Protein AF-A0A9D8X1N0-F1 (afdb_monomer_lite)

Foldseek 3Di:
DDDPDDDDDDDDDDDDDDPPDVQVVLQVLVQVLVCVVQVFGKGWPGWDADPVVVQWTWTWMDTPVCLLDTKIKIAGPVRPDIWICRLVQLQQVLLQVLLVVLCVPAAFDKDKTKDKPDDDTDDDDSPDHNLNVCVVVVAIEMEMEIETAHPDDDLVSVLVSVLVSLQSVLSNAHWYKYFYWHDHPVLRVVLVVCSSVDPDDPVVVPVVTPIDGLDIFIGHSSDTPDDSVVSSCSSVVCCVPPVVVD

Sequence (246 aa):
MKKLILLCMAGVMMMGTVGCAMTGAYEKKAERRLEDRYGISFQVERVISRNIFDGYYEVLAYPEDDPDMLVRASVDFEGEGESDDYAIKLLCRKISDRVARKMDNLNGTYLINTVPALPVYGFFDTNMTIEQYMEKFPMDSFRICINYNPDELDVNALYRVLADAAADLDCLEYNSYICLHLVSGRDLAGIQQYLKEHDKEYADYVWNEPCYLVGNFDFACGKFTMAESEIKSTIAGFREKYMKEW

Structure (mmCIF, N/CA/C/O backbone):
data_AF-A0A9D8X1N0-F1
#
_entry.id   AF-A0A9D8X1N0-F1
#
loop_
_atom_site.group_PDB
_atom_site.id
_atom_site.type_symbol
_atom_site.label_atom_id
_atom_site.label_alt_id
_atom_site.label_comp_id
_atom_site.label_asym_id
_atom_site.label_entity_id
_atom_site.label_seq_id
_atom_site.pdbx_PDB_ins_code
_atom_site.Cartn_x
_atom_site.Cartn_y
_atom_site.Cartn_z
_atom_site.occupancy
_atom_site.B_iso_or_equiv
_atom_site.auth_seq_id
_atom_site.auth_comp_id
_atom_site.auth_asym_id
_atom_site.auth_atom_id
_atom_site.pdbx_PDB_model_num
ATOM 1 N N . MET A 1 1 ? -24.012 -12.465 0.820 1.00 31.73 1 MET A N 1
ATOM 2 C CA . MET A 1 1 ? -22.949 -12.759 -0.167 1.00 31.73 1 MET A CA 1
ATOM 3 C C . MET A 1 1 ? -21.943 -11.624 -0.098 1.00 31.73 1 MET A C 1
ATOM 5 O O . MET A 1 1 ? -22.273 -10.535 -0.547 1.00 31.73 1 MET A O 1
ATOM 9 N N . LYS A 1 2 ? -20.785 -11.843 0.537 1.00 34.22 2 LYS A N 1
ATOM 10 C CA . LYS A 1 2 ? -19.687 -10.865 0.582 1.00 34.22 2 LYS A CA 1
ATOM 11 C C . LYS A 1 2 ? -19.000 -10.877 -0.792 1.00 34.22 2 LYS A C 1
ATOM 13 O O . LYS A 1 2 ? -18.677 -11.958 -1.279 1.00 34.22 2 LYS A O 1
ATOM 18 N N . LYS A 1 3 ? -18.876 -9.727 -1.460 1.00 32.44 3 LYS A N 1
ATOM 19 C CA . LYS A 1 3 ? -18.231 -9.623 -2.779 1.00 32.44 3 LYS A CA 1
ATOM 20 C C . LYS A 1 3 ? -16.803 -9.115 -2.599 1.00 32.44 3 LYS A C 1
ATOM 22 O O . LYS A 1 3 ? -16.604 -7.919 -2.435 1.00 32.44 3 LYS A O 1
ATOM 27 N N . LEU A 1 4 ? -15.833 -10.023 -2.680 1.00 33.34 4 LEU A N 1
ATOM 28 C CA . LEU A 1 4 ? -14.499 -9.674 -3.158 1.00 33.34 4 LEU A CA 1
ATOM 29 C C . LEU A 1 4 ? -14.659 -9.324 -4.644 1.00 33.34 4 LEU A C 1
ATOM 31 O O . LEU A 1 4 ? -15.092 -10.172 -5.426 1.00 33.34 4 LEU A O 1
ATOM 35 N N . ILE A 1 5 ? -14.403 -8.076 -5.029 1.00 36.16 5 ILE A N 1
ATOM 36 C CA . ILE A 1 5 ? -14.414 -7.681 -6.442 1.00 36.16 5 ILE A CA 1
ATOM 37 C C . ILE A 1 5 ? -12.990 -7.857 -6.967 1.00 36.16 5 ILE A C 1
ATOM 39 O O . ILE A 1 5 ? -12.162 -6.960 -6.857 1.00 36.16 5 ILE A O 1
ATOM 43 N N . LEU A 1 6 ? -12.720 -9.046 -7.508 1.00 29.25 6 LEU A N 1
ATOM 44 C CA . LEU A 1 6 ? -11.574 -9.311 -8.374 1.00 29.25 6 LEU A CA 1
ATOM 45 C C . LEU A 1 6 ? -12.022 -8.988 -9.806 1.00 29.25 6 LEU A C 1
ATOM 47 O O . LEU A 1 6 ? -12.999 -9.569 -10.285 1.00 29.25 6 LEU A O 1
ATOM 51 N N . LEU A 1 7 ? -11.386 -8.020 -10.463 1.00 32.72 7 LEU A N 1
ATOM 52 C CA . LEU A 1 7 ? -11.823 -7.543 -11.776 1.00 32.72 7 LEU A CA 1
ATOM 53 C C . LEU A 1 7 ? -11.062 -8.260 -12.897 1.00 32.72 7 LEU A C 1
ATOM 55 O O . LEU A 1 7 ? -9.844 -8.177 -12.990 1.00 32.72 7 LEU A O 1
ATOM 59 N N . CYS A 1 8 ? -11.818 -8.958 -13.749 1.00 27.00 8 CYS A N 1
ATOM 60 C CA . CYS A 1 8 ? -11.381 -9.446 -15.054 1.00 27.00 8 CYS A CA 1
ATOM 61 C C . CYS A 1 8 ? -11.671 -8.391 -16.133 1.00 27.00 8 CYS A C 1
ATOM 63 O O . CYS A 1 8 ? -12.710 -7.729 -16.106 1.00 27.00 8 CYS A O 1
ATOM 65 N N . MET A 1 9 ? -10.745 -8.280 -17.083 1.00 30.11 9 MET A N 1
ATOM 66 C CA . MET A 1 9 ? -10.686 -7.281 -18.149 1.00 30.11 9 MET A CA 1
ATOM 67 C C . MET A 1 9 ? -11.893 -7.245 -19.100 1.00 30.11 9 MET A C 1
ATOM 69 O O . MET A 1 9 ? -12.468 -8.274 -19.456 1.00 30.11 9 MET A O 1
ATOM 73 N N . ALA A 1 10 ? -12.140 -6.052 -19.647 1.00 30.31 10 ALA A N 1
ATOM 74 C CA . ALA A 1 10 ? -12.687 -5.866 -20.986 1.00 30.31 10 ALA A CA 1
ATOM 75 C C . ALA A 1 10 ? -11.904 -4.733 -21.669 1.00 30.31 10 ALA A C 1
ATOM 77 O O . ALA A 1 10 ? -11.966 -3.582 -21.243 1.00 30.31 10 ALA A O 1
ATOM 78 N N . GLY A 1 11 ? -11.123 -5.089 -22.690 1.00 35.28 11 GLY A N 1
ATOM 79 C CA . GLY A 1 11 ? -10.285 -4.157 -23.436 1.00 35.28 11 GLY A CA 1
ATOM 80 C C . GLY A 1 11 ? -11.086 -3.207 -24.322 1.00 35.28 11 GLY A C 1
ATOM 81 O O . GLY A 1 11 ? -12.137 -3.561 -24.859 1.00 35.28 11 GLY A O 1
ATOM 82 N N . VAL A 1 12 ? -10.530 -2.016 -24.528 1.00 34.03 12 VAL A N 1
ATOM 83 C CA . VAL A 1 12 ? -10.919 -1.106 -25.605 1.00 34.03 12 VAL A CA 1
ATOM 84 C C . VAL A 1 12 ? -9.645 -0.530 -26.217 1.00 34.03 12 VAL A C 1
ATOM 86 O O . VAL A 1 12 ? -8.932 0.240 -25.585 1.00 34.03 12 VAL A O 1
ATOM 89 N N . MET A 1 13 ? -9.374 -0.902 -27.469 1.00 40.00 13 MET A N 1
ATOM 90 C CA . MET A 1 13 ? -8.497 -0.138 -28.356 1.00 40.00 13 MET A CA 1
ATOM 91 C C . MET A 1 13 ? -9.235 1.118 -28.824 1.00 40.00 13 MET A C 1
ATOM 93 O O . MET A 1 13 ? -10.384 1.000 -29.250 1.00 40.00 13 MET A O 1
ATOM 97 N N . MET A 1 14 ? -8.549 2.262 -28.916 1.00 34.56 14 MET A N 1
ATOM 98 C CA . MET A 1 14 ? -8.645 3.102 -30.117 1.00 34.56 14 MET A CA 1
ATOM 99 C C . MET A 1 14 ? -7.504 4.125 -30.246 1.00 34.56 14 MET A C 1
ATOM 101 O O . MET A 1 14 ? -7.065 4.743 -29.286 1.00 34.56 14 MET A O 1
ATOM 105 N N . MET A 1 15 ? -7.044 4.250 -31.494 1.00 39.94 15 MET A N 1
ATOM 106 C CA . MET A 1 15 ? -5.917 5.034 -32.005 1.00 39.94 15 MET A CA 1
ATOM 107 C C . MET A 1 15 ? -6.176 6.549 -32.090 1.00 39.94 15 MET A C 1
ATOM 109 O O . MET A 1 15 ? -7.302 6.976 -32.334 1.00 39.94 15 MET A O 1
ATOM 113 N N . GLY A 1 16 ? -5.090 7.339 -32.093 1.00 32.19 16 GLY A N 1
ATOM 114 C CA . GLY A 1 16 ? -5.078 8.728 -32.573 1.00 32.19 16 GLY A CA 1
ATOM 115 C C . GLY A 1 16 ? -3.675 9.352 -32.687 1.00 32.19 16 GLY A C 1
ATOM 116 O O . GLY A 1 16 ? -3.138 9.874 -31.720 1.00 32.19 16 GLY A O 1
ATOM 117 N N . THR A 1 17 ? -3.094 9.319 -33.891 1.00 50.41 17 THR A N 1
ATOM 118 C CA . THR A 1 17 ? -1.879 10.031 -34.367 1.00 50.41 17 THR A CA 1
ATOM 119 C C . THR A 1 17 ? -2.073 11.565 -34.331 1.00 50.41 17 THR A C 1
ATOM 121 O O . THR A 1 17 ? -3.189 12.009 -34.565 1.00 50.41 17 THR A O 1
ATOM 124 N N . VAL A 1 18 ? -1.112 12.472 -34.081 1.00 37.22 18 VAL A N 1
ATOM 125 C CA . VAL A 1 18 ? 0.114 12.804 -34.839 1.00 37.22 18 VAL A CA 1
ATOM 126 C C . VAL A 1 18 ? 1.060 13.605 -33.911 1.00 37.22 18 VAL A C 1
ATOM 128 O O . VAL A 1 18 ? 0.903 14.802 -33.704 1.00 37.22 18 VAL A O 1
ATOM 131 N N . GLY A 1 19 ? 2.044 12.907 -33.348 1.00 34.56 19 GLY A N 1
ATOM 132 C CA . GLY A 1 19 ? 3.186 13.403 -32.550 1.00 34.56 19 GLY A CA 1
ATOM 133 C C . GLY A 1 19 ? 4.185 12.265 -32.260 1.00 34.56 19 GLY A C 1
ATOM 134 O O . GLY A 1 19 ? 5.005 12.326 -31.351 1.00 34.56 19 GLY A O 1
ATOM 135 N N . CYS A 1 20 ? 4.065 11.187 -33.044 1.00 42.97 20 CYS A N 1
ATOM 136 C CA . CYS A 1 20 ? 4.026 9.805 -32.556 1.00 42.97 20 CYS A CA 1
ATOM 137 C C . CYS A 1 20 ? 5.367 9.054 -32.700 1.00 42.97 20 CYS A C 1
ATOM 139 O O . CYS A 1 20 ? 5.552 7.982 -32.138 1.00 42.97 20 CYS A O 1
ATOM 141 N N . ALA A 1 21 ? 6.319 9.608 -33.460 1.00 41.66 21 ALA A N 1
ATOM 142 C CA . ALA A 1 21 ? 7.561 8.906 -33.791 1.00 41.66 21 ALA A CA 1
ATOM 143 C C . ALA A 1 21 ? 8.604 8.940 -32.659 1.00 41.66 21 ALA A C 1
ATOM 145 O O . ALA A 1 21 ? 9.317 7.961 -32.469 1.00 41.66 21 ALA A O 1
ATOM 146 N N . MET A 1 22 ? 8.690 10.041 -31.896 1.00 50.69 22 MET A N 1
ATOM 147 C CA . MET A 1 22 ? 9.630 10.139 -30.767 1.00 50.69 22 MET A CA 1
ATOM 148 C C . MET A 1 22 ? 9.026 9.649 -29.448 1.00 50.69 22 MET A C 1
ATOM 150 O O . MET A 1 22 ? 9.748 9.064 -28.652 1.00 50.69 22 MET A O 1
ATOM 154 N N . THR A 1 23 ? 7.716 9.824 -29.220 1.00 57.25 23 THR A N 1
ATOM 155 C CA . THR A 1 23 ? 7.009 9.215 -28.070 1.00 57.25 23 THR A CA 1
ATOM 156 C C . THR A 1 23 ? 7.155 7.693 -28.091 1.00 57.25 23 THR A C 1
ATOM 158 O O . THR A 1 23 ? 7.651 7.128 -27.121 1.00 57.25 23 THR A O 1
ATOM 161 N N . GLY A 1 24 ? 6.906 7.068 -29.249 1.00 71.69 24 GLY A N 1
ATOM 162 C CA . GLY A 1 24 ? 7.020 5.618 -29.411 1.00 71.69 24 GLY A CA 1
ATOM 163 C C . GLY A 1 24 ? 8.438 5.059 -29.264 1.00 71.69 24 GLY A C 1
ATOM 164 O O . GLY A 1 24 ? 8.596 3.865 -29.026 1.00 71.69 24 GLY A O 1
ATOM 165 N N . ALA A 1 25 ? 9.482 5.882 -29.409 1.00 83.12 25 ALA A N 1
ATOM 166 C CA . ALA A 1 25 ? 10.861 5.441 -29.193 1.00 83.12 25 ALA A CA 1
ATOM 167 C C . ALA A 1 25 ? 11.198 5.345 -27.697 1.00 83.12 25 ALA A C 1
ATOM 169 O O . ALA A 1 25 ? 11.816 4.370 -27.277 1.00 83.12 25 ALA A O 1
ATOM 170 N N . TYR A 1 26 ? 10.762 6.327 -26.900 1.00 85.38 26 TYR A N 1
ATOM 171 C CA . TYR A 1 26 ? 10.946 6.335 -25.444 1.00 85.38 26 TYR A CA 1
ATOM 172 C C . TYR A 1 26 ? 10.125 5.248 -24.754 1.00 85.38 26 TYR A C 1
ATOM 174 O O . TYR A 1 26 ? 10.649 4.560 -23.880 1.00 85.38 26 TYR A O 1
ATOM 182 N N . GLU A 1 27 ? 8.874 5.073 -25.187 1.00 89.81 27 GLU A N 1
ATOM 183 C CA . GLU A 1 27 ? 7.967 4.023 -24.711 1.00 89.81 27 GLU A CA 1
ATOM 184 C C . GLU A 1 27 ? 8.609 2.646 -24.909 1.00 89.81 27 GLU A C 1
ATOM 186 O O . GLU A 1 27 ? 8.973 1.993 -23.936 1.00 89.81 27 GLU A O 1
ATOM 191 N N . LYS A 1 28 ? 8.926 2.277 -26.158 1.00 90.50 28 LYS A N 1
ATOM 192 C CA . LYS A 1 28 ? 9.555 0.983 -26.479 1.00 90.50 28 LYS A CA 1
ATOM 193 C C . LYS A 1 28 ? 10.888 0.751 -25.787 1.00 90.50 28 LYS A C 1
ATOM 195 O O . LYS A 1 28 ? 11.259 -0.389 -25.518 1.00 90.50 28 LYS A O 1
ATOM 200 N N . LYS A 1 29 ? 11.665 1.814 -25.574 1.00 90.00 29 LYS A N 1
ATOM 201 C CA . LYS A 1 29 ? 12.941 1.709 -24.871 1.00 90.00 29 LYS A CA 1
ATOM 202 C C . LYS A 1 29 ? 12.719 1.400 -23.392 1.00 90.00 29 LYS A C 1
ATOM 204 O O . LYS A 1 29 ? 13.420 0.542 -22.872 1.00 90.00 29 LYS A O 1
ATOM 209 N N . ALA A 1 30 ? 11.749 2.047 -22.750 1.00 90.75 30 ALA A N 1
ATOM 210 C CA . ALA A 1 30 ? 11.406 1.759 -21.363 1.00 90.75 30 ALA A CA 1
ATOM 211 C C . ALA A 1 30 ? 10.782 0.363 -21.202 1.00 90.75 30 ALA A C 1
ATOM 213 O O . ALA A 1 30 ? 11.183 -0.366 -20.304 1.00 90.75 30 ALA A O 1
ATOM 214 N N . GLU A 1 31 ? 9.889 -0.047 -22.110 1.00 93.38 31 GLU A N 1
ATOM 215 C CA . GLU A 1 31 ? 9.298 -1.398 -22.123 1.00 93.38 31 GLU A CA 1
ATOM 216 C C . GLU A 1 31 ? 10.380 -2.478 -22.178 1.00 93.38 31 GLU A C 1
ATOM 218 O O . GLU A 1 31 ? 10.427 -3.344 -21.312 1.00 93.38 31 GLU A O 1
ATOM 223 N N . ARG A 1 32 ? 11.309 -2.377 -23.140 1.00 92.12 32 ARG A N 1
ATOM 224 C CA . ARG A 1 32 ? 12.428 -3.326 -23.268 1.00 92.12 32 ARG A CA 1
ATOM 225 C C . ARG A 1 32 ? 13.312 -3.364 -22.035 1.00 92.12 32 ARG A C 1
ATOM 227 O O . ARG A 1 32 ? 13.841 -4.409 -21.706 1.00 92.12 32 ARG A O 1
ATOM 234 N N . ARG A 1 33 ? 13.512 -2.221 -21.390 1.00 90.38 33 ARG A N 1
ATOM 235 C CA . ARG A 1 33 ? 14.372 -2.099 -20.215 1.00 90.38 33 ARG A CA 1
ATOM 236 C C . ARG A 1 33 ? 13.766 -2.794 -18.998 1.00 90.38 33 ARG A C 1
ATOM 238 O O . ARG A 1 33 ? 14.407 -3.657 -18.401 1.00 90.38 33 ARG A O 1
ATOM 245 N N . LEU A 1 34 ? 12.485 -2.541 -18.745 1.00 91.31 34 LEU A N 1
ATOM 246 C CA . LEU A 1 34 ? 11.716 -3.262 -17.735 1.00 91.31 34 LEU A CA 1
ATOM 247 C C . LEU A 1 34 ? 11.624 -4.767 -18.055 1.00 91.31 34 LEU A C 1
ATOM 249 O O . LEU A 1 34 ? 11.770 -5.591 -17.153 1.00 91.31 34 LEU A O 1
ATOM 253 N N . GLU A 1 35 ? 11.456 -5.137 -19.328 1.00 93.56 35 GLU A N 1
ATOM 254 C CA . GLU A 1 35 ? 11.410 -6.537 -19.771 1.00 93.56 35 GLU A CA 1
ATOM 255 C C . GLU A 1 35 ? 12.758 -7.255 -19.624 1.00 93.56 35 GLU A C 1
ATOM 257 O O . GLU A 1 35 ? 12.803 -8.347 -19.061 1.00 93.56 35 GLU A O 1
ATOM 262 N N . ASP A 1 36 ? 13.864 -6.634 -20.040 1.00 91.69 36 ASP A N 1
ATOM 263 C CA . ASP A 1 36 ? 15.225 -7.155 -19.857 1.00 91.69 36 ASP A CA 1
ATOM 264 C C . ASP A 1 36 ? 15.522 -7.402 -18.368 1.00 91.69 36 ASP A C 1
ATOM 266 O O . ASP A 1 36 ? 16.183 -8.378 -18.006 1.00 91.69 36 ASP A O 1
ATOM 270 N N . ARG A 1 37 ? 15.029 -6.513 -17.497 1.00 89.81 37 ARG A N 1
ATOM 271 C CA . ARG A 1 37 ? 15.242 -6.572 -16.050 1.00 89.81 37 ARG A CA 1
ATOM 272 C C . ARG A 1 37 ? 14.420 -7.656 -15.366 1.00 89.81 37 ARG A C 1
ATOM 274 O O . ARG A 1 37 ? 14.958 -8.404 -14.550 1.00 89.81 37 ARG A O 1
ATOM 281 N N . TYR A 1 38 ? 13.120 -7.696 -15.635 1.00 91.94 38 TYR A N 1
ATOM 282 C CA . TYR A 1 38 ? 12.177 -8.520 -14.877 1.00 91.94 38 TYR A CA 1
ATOM 283 C C . TYR A 1 38 ? 11.775 -9.809 -15.599 1.00 91.94 38 TYR A C 1
ATOM 285 O O . TYR A 1 38 ? 11.173 -10.687 -14.983 1.00 91.94 38 TYR A O 1
ATOM 293 N N . GLY A 1 39 ? 12.123 -9.955 -16.880 1.00 92.94 39 GLY A N 1
ATOM 294 C CA . GLY A 1 39 ? 11.790 -11.125 -17.692 1.00 92.94 39 GLY A CA 1
ATOM 295 C C . GLY A 1 39 ? 10.299 -11.257 -18.013 1.00 92.94 39 GLY A C 1
ATOM 296 O O . GLY A 1 39 ? 9.854 -12.349 -18.365 1.00 92.94 39 GLY A O 1
ATOM 297 N N . ILE A 1 40 ? 9.533 -10.173 -17.867 1.00 94.31 40 ILE A N 1
ATOM 298 C CA . ILE A 1 40 ? 8.100 -10.089 -18.171 1.00 94.31 40 ILE A CA 1
ATOM 299 C C . ILE A 1 40 ? 7.836 -8.865 -19.043 1.00 94.31 40 ILE A C 1
ATOM 301 O O . ILE A 1 40 ? 8.558 -7.874 -18.958 1.00 94.31 40 ILE A O 1
ATOM 305 N N . SER A 1 41 ? 6.793 -8.916 -19.862 1.00 96.00 41 SER A N 1
ATOM 306 C CA . SER A 1 41 ? 6.466 -7.817 -20.766 1.00 96.00 41 SE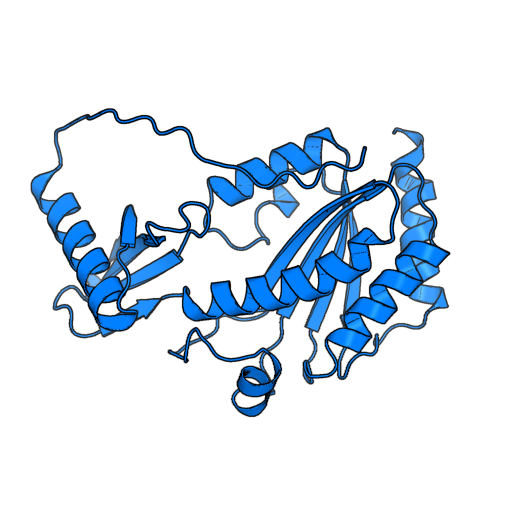R A CA 1
ATOM 307 C C . SER A 1 41 ? 5.750 -6.679 -20.030 1.00 96.00 41 SER A C 1
ATOM 309 O O . SER A 1 41 ? 4.883 -6.907 -19.182 1.00 96.00 41 SER A O 1
ATOM 311 N N . PHE A 1 42 ? 6.109 -5.447 -20.386 1.00 94.94 42 PHE A N 1
ATOM 312 C CA . PHE A 1 42 ? 5.498 -4.216 -19.889 1.00 94.94 42 PHE A CA 1
ATOM 313 C C . PHE A 1 42 ? 4.925 -3.409 -21.050 1.00 94.94 42 PHE A C 1
ATOM 315 O O . PHE A 1 42 ? 5.458 -3.449 -22.158 1.00 94.94 42 PHE A O 1
ATOM 322 N N . GLN A 1 43 ? 3.892 -2.620 -20.766 1.00 94.56 43 GLN A N 1
ATOM 323 C CA . GLN A 1 43 ? 3.373 -1.593 -21.666 1.00 94.56 43 GLN A CA 1
ATOM 324 C C . GLN A 1 43 ? 3.487 -0.222 -21.013 1.00 94.56 43 GLN A C 1
ATOM 326 O O . GLN A 1 43 ? 3.247 -0.072 -19.814 1.00 94.56 43 GLN A O 1
ATOM 331 N N . VAL A 1 44 ? 3.852 0.789 -21.800 1.00 92.19 44 VAL A N 1
ATOM 332 C CA . VAL A 1 44 ? 3.870 2.177 -21.326 1.00 92.19 44 VAL A CA 1
ATOM 333 C C . VAL A 1 44 ? 2.507 2.829 -21.552 1.00 92.19 44 VAL A C 1
ATOM 335 O O . VAL A 1 44 ? 2.063 2.996 -22.683 1.00 92.19 44 VAL A O 1
ATOM 338 N N . GLU A 1 45 ? 1.878 3.263 -20.460 1.00 89.19 45 GLU A N 1
ATOM 339 C CA . GLU A 1 45 ? 0.644 4.055 -20.462 1.00 89.19 45 GLU A CA 1
ATOM 340 C C . GLU A 1 45 ? 0.910 5.474 -20.984 1.00 89.19 45 GLU A C 1
ATOM 342 O O . GLU A 1 45 ? 0.189 5.995 -21.835 1.00 89.19 45 GLU A O 1
ATOM 347 N N . ARG A 1 46 ? 1.957 6.132 -20.462 1.00 87.38 46 ARG A N 1
ATOM 348 C CA . ARG A 1 46 ? 2.357 7.482 -20.893 1.00 87.38 46 ARG A CA 1
ATOM 349 C C . ARG A 1 46 ? 3.780 7.844 -20.489 1.00 87.38 46 ARG A C 1
ATOM 351 O O . ARG A 1 46 ? 4.286 7.404 -19.464 1.00 87.38 46 ARG A O 1
ATOM 358 N N . VAL A 1 47 ? 4.386 8.771 -21.227 1.00 87.56 47 VAL A N 1
ATOM 359 C CA . VAL A 1 47 ? 5.613 9.464 -20.798 1.00 87.56 47 VAL A CA 1
ATOM 360 C C . VAL A 1 47 ? 5.236 10.622 -19.865 1.00 87.56 47 VAL A C 1
ATOM 362 O O . VAL A 1 47 ? 4.503 11.521 -20.276 1.00 87.56 47 VAL A O 1
ATOM 365 N N . ILE A 1 48 ? 5.718 10.599 -18.619 1.00 83.19 48 ILE A N 1
ATOM 366 C CA . ILE A 1 48 ? 5.387 11.577 -17.569 1.00 83.19 48 ILE A CA 1
ATOM 367 C C . ILE A 1 48 ? 6.201 12.858 -17.751 1.00 83.19 48 ILE A C 1
ATOM 369 O O . ILE A 1 48 ? 5.647 13.956 -17.785 1.00 83.19 48 ILE A O 1
ATOM 373 N N . SER A 1 49 ? 7.522 12.725 -17.859 1.00 80.00 49 SER A N 1
ATOM 374 C CA . SER A 1 49 ? 8.434 13.862 -17.915 1.00 80.00 49 SER A CA 1
ATOM 375 C C . SER A 1 49 ? 9.604 13.570 -18.849 1.00 80.00 49 SER A C 1
ATOM 377 O O . SER A 1 49 ? 9.997 12.425 -19.076 1.00 80.00 49 SER A O 1
ATOM 379 N N . ARG A 1 50 ? 10.138 14.631 -19.454 1.00 73.19 50 ARG A N 1
ATOM 380 C CA . ARG A 1 50 ? 11.321 14.582 -20.317 1.00 73.19 50 ARG A CA 1
ATOM 381 C C . ARG A 1 50 ? 12.234 15.708 -19.893 1.00 73.19 50 ARG A C 1
ATOM 383 O O . ARG A 1 50 ? 12.137 16.806 -20.445 1.00 73.19 50 ARG A O 1
ATOM 390 N N . ASN A 1 51 ? 13.079 15.469 -18.898 1.00 66.00 51 ASN A N 1
ATOM 391 C CA . ASN A 1 51 ? 14.059 16.479 -18.546 1.00 66.00 51 ASN A CA 1
ATOM 392 C C . ASN A 1 51 ? 15.338 16.254 -19.352 1.00 66.00 51 ASN A C 1
ATOM 394 O O . ASN A 1 51 ? 16.252 15.547 -18.942 1.00 66.00 51 ASN A O 1
ATOM 398 N N . ILE A 1 52 ? 15.385 16.881 -20.530 1.00 60.16 52 ILE A N 1
ATOM 399 C CA . ILE A 1 52 ? 16.518 16.804 -21.466 1.00 60.16 52 ILE A CA 1
ATOM 400 C C . ILE A 1 52 ? 17.833 17.223 -20.783 1.00 60.16 52 ILE A C 1
ATOM 402 O O . ILE A 1 52 ? 18.894 16.731 -21.152 1.00 60.16 52 ILE A O 1
ATOM 406 N N . PHE A 1 53 ? 17.768 18.095 -19.771 1.00 61.41 53 PHE A N 1
ATOM 407 C CA . PHE A 1 53 ? 18.943 18.557 -19.033 1.00 61.41 53 PHE A CA 1
ATOM 408 C C . PHE A 1 53 ? 19.447 17.559 -17.986 1.00 61.41 53 PHE A C 1
ATOM 410 O O . PHE A 1 53 ? 20.633 17.590 -17.668 1.00 61.41 53 PHE A O 1
ATOM 417 N N . ASP A 1 54 ? 18.586 16.663 -17.498 1.00 65.44 54 ASP A N 1
ATOM 418 C CA . ASP A 1 54 ? 18.951 15.694 -16.458 1.00 65.44 54 ASP A CA 1
ATOM 419 C C . ASP A 1 54 ? 19.496 14.392 -17.047 1.00 65.44 54 ASP A C 1
ATOM 421 O O . ASP A 1 54 ? 20.084 13.593 -16.328 1.00 65.44 54 ASP A O 1
ATOM 425 N N . GLY A 1 55 ? 19.331 14.169 -18.354 1.00 76.31 55 GLY A N 1
ATOM 426 C CA . GLY A 1 55 ? 19.778 12.939 -19.003 1.00 76.31 55 GLY A CA 1
ATOM 427 C C . GLY A 1 55 ? 18.781 11.778 -18.903 1.00 76.31 55 GLY A C 1
ATOM 428 O O . GLY A 1 55 ? 19.088 10.702 -19.408 1.00 76.31 55 GLY A O 1
ATOM 429 N N . TYR A 1 56 ? 17.596 11.994 -18.316 1.00 84.00 56 TYR A N 1
ATOM 430 C CA . TYR A 1 56 ? 16.569 10.971 -18.085 1.00 84.00 56 TYR A CA 1
ATOM 431 C C . TYR A 1 56 ? 15.176 11.413 -18.553 1.00 84.00 56 TYR A C 1
ATOM 433 O O . TYR A 1 56 ? 14.861 12.603 -18.675 1.00 84.00 56 TYR A O 1
ATOM 441 N N . TYR A 1 57 ? 14.316 10.426 -18.787 1.00 86.12 57 TYR A N 1
ATOM 442 C CA . TYR A 1 57 ? 12.879 10.598 -18.954 1.00 86.12 57 TYR A CA 1
ATOM 443 C C . TYR A 1 57 ? 12.127 9.631 -18.041 1.00 86.12 57 TYR A C 1
ATOM 445 O O . TYR A 1 57 ? 12.582 8.519 -17.786 1.00 86.12 57 TYR A O 1
ATOM 453 N N . GLU A 1 58 ? 10.957 10.055 -17.571 1.00 88.44 58 GLU A N 1
ATOM 454 C CA . GLU A 1 58 ? 10.089 9.228 -16.739 1.00 88.44 58 GLU A CA 1
ATOM 455 C C . GLU A 1 58 ? 8.905 8.724 -17.551 1.00 88.44 58 GLU A C 1
ATOM 457 O O . GLU A 1 58 ? 8.256 9.481 -18.284 1.00 88.44 58 GLU A O 1
ATOM 462 N N . VAL A 1 59 ? 8.584 7.450 -17.381 1.00 88.94 59 VAL A N 1
ATOM 463 C CA . VAL A 1 59 ? 7.393 6.821 -17.936 1.00 88.94 59 VAL A CA 1
ATOM 464 C C . VAL A 1 59 ? 6.522 6.267 -16.831 1.00 88.94 59 VAL A C 1
ATOM 466 O O . VAL A 1 59 ? 6.982 5.960 -15.730 1.00 88.94 59 VAL A O 1
ATOM 469 N N . LEU A 1 60 ? 5.256 6.117 -17.183 1.00 89.25 60 LEU A N 1
ATOM 470 C CA . LEU A 1 60 ? 4.330 5.286 -16.468 1.00 89.25 60 LEU A CA 1
ATOM 471 C C . LEU A 1 60 ? 4.052 4.030 -17.274 1.00 89.25 60 LEU A C 1
ATOM 473 O O . LEU A 1 60 ? 3.576 4.132 -18.402 1.00 89.25 60 LEU A O 1
ATOM 477 N N . ALA A 1 61 ? 4.360 2.878 -16.700 1.00 91.88 61 ALA A N 1
ATOM 478 C CA . ALA A 1 61 ? 4.198 1.577 -17.325 1.00 91.88 61 ALA A CA 1
ATOM 479 C C . ALA A 1 61 ? 3.362 0.645 -16.446 1.00 91.88 61 ALA A C 1
ATOM 481 O O . ALA A 1 61 ? 3.073 0.971 -15.301 1.00 91.88 61 ALA A O 1
ATOM 482 N N . TYR A 1 62 ? 2.984 -0.509 -16.971 1.00 92.25 62 TYR A N 1
ATOM 483 C CA . TYR A 1 62 ? 2.372 -1.597 -16.215 1.00 92.25 62 TYR A CA 1
ATOM 484 C C . TYR A 1 62 ? 2.804 -2.940 -16.815 1.00 92.25 62 TYR A C 1
ATOM 486 O O . TYR A 1 62 ? 3.069 -3.008 -18.021 1.00 92.25 62 TYR A O 1
ATOM 494 N N . PRO A 1 63 ? 2.917 -4.005 -16.007 1.00 93.69 63 PRO A N 1
ATOM 495 C CA . PRO A 1 63 ? 3.145 -5.344 -16.532 1.00 93.69 63 PRO A CA 1
ATOM 496 C C . PRO A 1 63 ? 1.889 -5.824 -17.279 1.00 93.69 63 PRO A C 1
ATOM 498 O O . PRO A 1 63 ? 0.763 -5.568 -16.852 1.00 93.69 63 PRO A O 1
ATOM 501 N N . GLU A 1 64 ? 2.055 -6.508 -18.413 1.00 93.25 64 GLU A N 1
ATOM 502 C CA . GLU A 1 64 ? 0.914 -6.908 -19.259 1.00 93.25 64 GLU A CA 1
ATOM 503 C C . GLU A 1 64 ? -0.078 -7.848 -18.553 1.00 93.25 64 GLU A C 1
ATOM 505 O O . GLU A 1 64 ? -1.266 -7.869 -18.886 1.00 93.25 64 GLU A O 1
ATOM 510 N N . ASP A 1 65 ? 0.398 -8.631 -17.585 1.00 92.69 65 ASP A N 1
ATOM 511 C CA . ASP A 1 65 ? -0.415 -9.557 -16.798 1.00 92.69 65 ASP A CA 1
ATOM 512 C C . ASP A 1 65 ? -1.144 -8.890 -15.620 1.00 92.69 65 ASP A C 1
ATOM 514 O O . ASP A 1 65 ? -2.084 -9.481 -15.079 1.00 92.69 65 ASP A O 1
ATOM 518 N N . ASP A 1 66 ? -0.776 -7.655 -15.264 1.00 90.12 66 ASP A N 1
ATOM 519 C CA . ASP A 1 66 ? -1.431 -6.861 -14.224 1.00 90.12 66 ASP A CA 1
ATOM 520 C C . ASP A 1 66 ? -1.508 -5.361 -14.580 1.00 90.12 66 ASP A C 1
ATOM 522 O O . ASP A 1 66 ? -0.772 -4.537 -14.025 1.00 90.12 66 ASP A O 1
ATOM 526 N N . PRO A 1 67 ? -2.445 -4.972 -15.470 1.00 87.88 67 PRO A N 1
ATOM 527 C CA . PRO A 1 67 ? -2.595 -3.585 -15.918 1.00 87.88 67 PRO A CA 1
ATOM 528 C C . PRO A 1 67 ? -2.987 -2.589 -14.818 1.00 87.88 67 PRO A C 1
ATOM 530 O O . PRO A 1 67 ? -2.858 -1.383 -15.008 1.00 87.88 67 PRO A O 1
ATOM 533 N N . ASP A 1 68 ? -3.480 -3.072 -13.672 1.00 84.06 68 ASP A N 1
ATOM 534 C CA . ASP A 1 68 ? -3.829 -2.221 -12.531 1.00 84.06 68 ASP A CA 1
ATOM 535 C C . ASP A 1 68 ? -2.575 -1.804 -11.724 1.00 84.06 68 ASP A C 1
ATOM 537 O O . ASP A 1 68 ? -2.643 -0.879 -10.910 1.00 84.06 68 ASP A O 1
ATOM 541 N N . MET A 1 69 ? -1.419 -2.448 -11.940 1.00 86.94 69 MET A N 1
ATOM 542 C CA . MET A 1 69 ? -0.154 -2.095 -11.296 1.00 86.94 69 MET A CA 1
ATOM 543 C C . MET A 1 69 ? 0.634 -1.106 -12.148 1.00 86.94 69 MET A C 1
ATOM 545 O O . MET A 1 69 ? 1.577 -1.457 -12.854 1.00 86.94 69 MET A O 1
ATOM 549 N N . LEU A 1 70 ? 0.267 0.165 -12.031 1.00 88.94 70 LEU A N 1
ATOM 550 C CA . LEU A 1 70 ? 1.064 1.251 -12.586 1.00 88.94 70 LEU A CA 1
ATOM 551 C C . LEU A 1 70 ? 2.444 1.273 -11.916 1.00 88.94 70 LEU A C 1
ATOM 553 O O . LEU A 1 70 ? 2.544 1.069 -10.711 1.00 88.94 70 LEU A O 1
ATOM 557 N N . VAL A 1 71 ? 3.495 1.522 -12.685 1.00 88.25 71 VAL A N 1
ATOM 558 C CA . VAL A 1 71 ? 4.907 1.528 -12.288 1.00 88.25 71 VAL A CA 1
ATOM 559 C C . VAL A 1 71 ? 5.540 2.785 -12.844 1.00 88.25 71 VAL A C 1
ATOM 561 O O . VAL A 1 71 ? 5.470 3.042 -14.052 1.00 88.25 71 VAL A O 1
ATOM 564 N N . ARG A 1 72 ? 6.202 3.553 -11.985 1.00 88.62 72 ARG A N 1
ATOM 565 C CA . ARG A 1 72 ? 7.029 4.664 -12.431 1.00 88.62 72 ARG A CA 1
ATOM 566 C C . ARG A 1 72 ? 8.428 4.162 -12.711 1.00 88.62 72 ARG A C 1
ATOM 568 O O . ARG A 1 72 ? 9.073 3.596 -11.834 1.00 88.62 72 ARG A O 1
ATOM 575 N N . ALA A 1 73 ? 8.910 4.431 -13.918 1.00 88.88 73 ALA A N 1
ATOM 576 C CA . ALA A 1 73 ? 10.281 4.144 -14.303 1.00 88.88 73 ALA A CA 1
ATOM 577 C C . ALA A 1 73 ? 10.953 5.406 -14.846 1.00 88.88 73 ALA A C 1
ATOM 579 O O . ALA A 1 73 ? 10.392 6.111 -15.683 1.00 88.88 73 ALA A O 1
ATOM 580 N N . SER A 1 74 ? 12.164 5.676 -14.376 1.00 89.12 74 SER A N 1
ATOM 581 C CA . SER A 1 74 ? 13.078 6.670 -14.927 1.00 89.12 74 SER A CA 1
ATOM 582 C C . SER A 1 74 ? 14.144 5.940 -15.729 1.00 89.12 74 SER A C 1
ATOM 584 O O . SER A 1 74 ? 14.780 5.022 -15.212 1.00 89.12 74 SER A O 1
ATOM 586 N N . VAL A 1 75 ? 14.317 6.323 -16.990 1.00 87.38 75 VAL A N 1
ATOM 587 C CA . VAL A 1 75 ? 15.265 5.710 -17.925 1.00 87.38 75 VAL A CA 1
ATOM 588 C C . VAL A 1 75 ? 16.131 6.811 -18.518 1.00 87.38 75 VAL A C 1
ATOM 590 O O . VAL A 1 75 ? 15.631 7.858 -18.937 1.00 87.38 75 VAL A O 1
ATOM 593 N N . ASP A 1 76 ? 17.438 6.601 -18.556 1.00 84.62 76 ASP A N 1
ATOM 594 C CA . ASP A 1 76 ? 18.361 7.531 -19.190 1.00 84.62 76 ASP A CA 1
ATOM 595 C C . ASP A 1 76 ? 18.208 7.546 -20.723 1.00 84.62 76 ASP A C 1
ATOM 597 O O . ASP A 1 76 ? 17.790 6.588 -21.392 1.00 84.62 76 ASP A O 1
ATOM 601 N N . PHE A 1 77 ? 18.578 8.670 -21.333 1.00 77.88 77 PHE A N 1
ATOM 602 C CA . PHE A 1 77 ? 18.503 8.828 -22.785 1.00 77.88 77 PHE A CA 1
ATOM 603 C C . PHE A 1 77 ? 19.458 7.900 -23.538 1.00 77.88 77 PHE A C 1
ATOM 605 O O . PHE A 1 77 ? 19.109 7.472 -24.642 1.00 77.88 77 PHE A O 1
ATOM 612 N N . GLU A 1 78 ? 20.571 7.494 -22.922 1.00 73.00 78 GLU A N 1
ATOM 613 C CA . GLU A 1 78 ? 21.534 6.532 -23.482 1.00 73.00 78 GLU A CA 1
ATOM 614 C C . GLU A 1 78 ? 21.093 5.078 -23.258 1.00 73.00 78 GLU A C 1
ATOM 616 O O . GLU A 1 78 ? 21.196 4.232 -24.141 1.00 73.00 78 GLU A O 1
ATOM 621 N N . GLY A 1 79 ? 20.364 4.817 -22.177 1.00 60.97 79 GLY A N 1
ATOM 622 C CA . GLY A 1 79 ? 19.721 3.540 -21.873 1.00 60.97 79 GLY A CA 1
ATOM 623 C C . GLY A 1 79 ? 20.503 2.716 -20.866 1.00 60.97 79 GLY A C 1
ATOM 624 O O . GLY A 1 79 ? 20.152 1.570 -20.664 1.00 60.97 79 GLY A O 1
ATOM 625 N N . GLU A 1 80 ? 21.582 3.212 -20.293 1.00 63.94 80 GLU A N 1
ATOM 626 C CA . GLU A 1 80 ? 22.447 2.481 -19.377 1.00 63.94 80 GLU A CA 1
ATOM 627 C C . GLU A 1 80 ? 21.971 2.544 -17.915 1.00 63.94 80 GLU A C 1
ATOM 629 O O . GLU A 1 80 ? 22.315 1.667 -17.124 1.00 63.94 80 GLU A O 1
ATOM 634 N N . GLY A 1 81 ? 21.170 3.550 -17.559 1.00 61.66 81 GLY A N 1
ATOM 635 C CA . GLY A 1 81 ? 20.679 3.814 -16.210 1.00 61.66 81 GLY A CA 1
ATOM 636 C C . GLY A 1 81 ? 19.157 3.789 -16.143 1.00 61.66 81 GLY A C 1
ATOM 637 O O . GLY A 1 81 ? 18.476 4.571 -16.800 1.00 61.66 81 GLY A O 1
ATOM 638 N N . GLU A 1 82 ? 18.610 2.921 -15.302 1.00 76.44 82 GLU A N 1
AT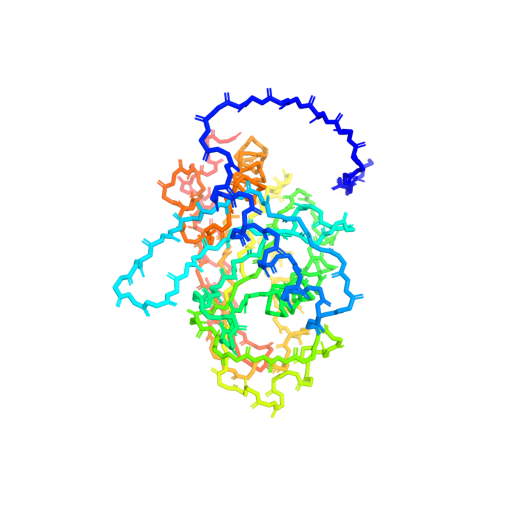OM 639 C CA . GLU A 1 82 ? 17.168 2.829 -15.092 1.00 76.44 82 GLU A CA 1
ATOM 640 C C . GLU A 1 82 ? 16.874 2.681 -13.593 1.00 76.44 82 GLU A C 1
ATOM 642 O O . GLU A 1 82 ? 17.597 1.970 -12.891 1.00 76.44 82 GLU A O 1
ATOM 647 N N . SER A 1 83 ? 15.819 3.331 -13.108 1.00 85.12 83 SER A N 1
ATOM 648 C CA . SER A 1 83 ? 15.241 3.115 -11.780 1.00 85.12 83 SER A CA 1
ATOM 649 C C . SER A 1 83 ? 13.737 2.992 -11.890 1.00 85.12 83 SER A C 1
ATOM 651 O O . SER A 1 83 ? 13.130 3.748 -12.640 1.00 85.12 83 SER A O 1
ATOM 653 N N . ASP A 1 84 ? 13.129 2.107 -11.117 1.00 88.44 84 ASP A N 1
ATOM 654 C CA . ASP A 1 84 ? 11.688 1.911 -11.128 1.00 88.44 84 ASP A CA 1
ATOM 655 C C . ASP A 1 84 ? 11.179 1.513 -9.743 1.00 88.44 84 ASP A C 1
ATOM 657 O O . ASP A 1 84 ? 11.966 1.172 -8.856 1.00 88.44 84 ASP A O 1
ATOM 661 N N . ASP A 1 85 ? 9.863 1.573 -9.565 1.00 88.31 85 ASP A N 1
ATOM 662 C CA . ASP A 1 85 ? 9.190 1.212 -8.321 1.00 88.31 85 ASP A CA 1
ATOM 663 C C . ASP A 1 85 ? 8.451 -0.142 -8.382 1.00 88.31 85 ASP A C 1
ATOM 665 O O . ASP A 1 85 ? 7.676 -0.468 -7.479 1.00 88.31 85 ASP A O 1
ATOM 669 N N . TYR A 1 86 ? 8.712 -0.988 -9.386 1.00 90.19 86 TYR A N 1
ATOM 670 C CA . TYR A 1 86 ? 7.959 -2.232 -9.580 1.00 90.19 86 TYR A CA 1
ATOM 671 C C . TYR A 1 86 ? 8.152 -3.221 -8.426 1.00 90.19 86 TYR A C 1
ATOM 673 O O . TYR A 1 86 ? 7.184 -3.687 -7.817 1.00 90.19 86 TYR A O 1
ATOM 681 N N . ALA A 1 87 ? 9.407 -3.512 -8.068 1.00 91.31 87 ALA A N 1
ATOM 682 C CA . ALA A 1 87 ? 9.715 -4.460 -6.998 1.00 91.31 87 ALA A CA 1
ATOM 683 C C . ALA A 1 87 ? 9.127 -4.015 -5.643 1.00 91.31 87 ALA A C 1
ATOM 685 O O . ALA A 1 87 ? 8.593 -4.835 -4.888 1.00 91.31 87 ALA A O 1
ATOM 686 N N . ILE A 1 88 ? 9.151 -2.708 -5.355 1.00 90.75 88 ILE A N 1
ATOM 687 C CA . ILE A 1 88 ? 8.586 -2.154 -4.119 1.00 90.75 88 ILE A CA 1
ATOM 688 C C . ILE A 1 88 ? 7.064 -2.129 -4.123 1.00 90.75 88 ILE A C 1
ATOM 690 O O . ILE A 1 88 ? 6.464 -2.400 -3.081 1.00 90.75 88 ILE A O 1
ATOM 694 N N . LYS A 1 89 ? 6.420 -1.941 -5.277 1.00 89.69 89 LYS A N 1
ATOM 695 C CA . LYS A 1 89 ? 4.967 -2.110 -5.401 1.00 89.69 89 LYS A CA 1
ATOM 696 C C . LYS A 1 89 ? 4.531 -3.554 -5.172 1.00 89.69 89 LYS A C 1
ATOM 698 O O . LYS A 1 89 ? 3.564 -3.778 -4.442 1.00 89.69 89 LYS A O 1
ATOM 703 N N . LEU A 1 90 ? 5.273 -4.540 -5.679 1.00 92.44 90 LEU A N 1
ATOM 704 C CA . LEU A 1 90 ? 5.010 -5.954 -5.383 1.00 92.44 90 LEU A CA 1
ATOM 705 C C . LEU A 1 90 ? 5.129 -6.264 -3.885 1.00 92.44 90 LEU A C 1
ATOM 707 O O . LEU A 1 90 ? 4.289 -6.973 -3.326 1.00 92.44 90 LEU A O 1
ATOM 711 N N . LEU A 1 91 ? 6.141 -5.714 -3.210 1.00 94.00 91 LEU A N 1
ATOM 712 C CA . LEU A 1 91 ? 6.290 -5.850 -1.761 1.00 94.00 91 LEU A CA 1
ATOM 713 C C . LEU A 1 91 ? 5.125 -5.194 -1.004 1.00 94.00 91 LEU A C 1
ATOM 715 O O . LEU A 1 91 ? 4.522 -5.813 -0.127 1.00 94.00 91 LEU A O 1
ATOM 719 N N . CYS A 1 92 ? 4.760 -3.970 -1.381 1.00 92.88 92 CYS A N 1
ATOM 720 C CA . CYS A 1 92 ? 3.628 -3.248 -0.805 1.00 92.88 92 CYS A CA 1
ATOM 721 C C . CYS A 1 92 ? 2.303 -4.000 -0.993 1.00 92.88 92 CYS A C 1
ATOM 723 O O . CYS A 1 92 ? 1.463 -4.022 -0.088 1.00 92.88 92 CYS A O 1
ATOM 725 N N . ARG A 1 93 ? 2.117 -4.682 -2.128 1.00 92.69 93 ARG A N 1
ATOM 726 C CA . ARG A 1 93 ? 0.962 -5.558 -2.349 1.00 92.69 93 ARG A CA 1
ATOM 727 C C . ARG A 1 93 ? 0.963 -6.743 -1.388 1.00 92.69 93 ARG A C 1
ATOM 729 O O . ARG A 1 93 ? -0.059 -6.994 -0.761 1.00 92.69 93 ARG A O 1
ATOM 736 N N . LYS A 1 94 ? 2.109 -7.401 -1.172 1.00 95.56 94 LYS A N 1
ATOM 737 C CA . LYS A 1 94 ? 2.235 -8.489 -0.179 1.00 95.56 94 LYS A CA 1
ATOM 738 C C . LYS A 1 94 ? 1.855 -8.021 1.235 1.00 95.56 94 LYS A C 1
ATOM 740 O O . LYS A 1 94 ? 1.205 -8.773 1.965 1.00 95.56 94 LYS A O 1
ATOM 745 N N . ILE A 1 95 ? 2.235 -6.796 1.618 1.00 96.31 95 ILE A N 1
ATOM 746 C CA . ILE A 1 95 ? 1.862 -6.199 2.915 1.00 96.31 95 ILE A CA 1
ATOM 747 C C . ILE A 1 95 ? 0.351 -5.951 2.956 1.00 96.31 95 ILE A C 1
ATOM 749 O O . ILE A 1 95 ? -0.328 -6.384 3.887 1.00 96.31 95 ILE A O 1
ATOM 753 N N . SER A 1 96 ? -0.192 -5.329 1.909 1.00 95.56 96 SER A N 1
ATOM 754 C CA . SER A 1 96 ? -1.627 -5.054 1.782 1.00 95.56 96 SER A CA 1
ATOM 755 C C . SER A 1 96 ? -2.461 -6.335 1.862 1.00 95.56 96 SER A C 1
ATOM 757 O O . SER A 1 96 ? -3.451 -6.373 2.589 1.00 95.56 96 SER A O 1
ATOM 759 N N . ASP A 1 97 ? -2.018 -7.412 1.211 1.00 96.06 97 ASP A N 1
ATOM 760 C CA . ASP A 1 97 ? -2.669 -8.723 1.238 1.00 96.06 97 ASP A CA 1
ATOM 761 C C . ASP A 1 97 ? -2.636 -9.366 2.634 1.00 96.06 97 ASP A C 1
ATOM 763 O O . ASP A 1 97 ? -3.598 -10.033 3.026 1.00 96.06 97 ASP A O 1
ATOM 767 N N . ARG A 1 98 ? -1.557 -9.184 3.415 1.00 95.81 98 ARG A N 1
ATOM 768 C CA . ARG A 1 98 ? -1.504 -9.636 4.823 1.00 95.81 98 ARG A CA 1
ATOM 769 C C . ARG A 1 98 ? -2.562 -8.947 5.667 1.00 95.81 98 ARG A C 1
ATOM 771 O O . ARG A 1 98 ? -3.322 -9.623 6.360 1.00 95.81 98 ARG A O 1
ATOM 778 N N . VAL A 1 99 ? -2.652 -7.626 5.556 1.00 96.69 99 VAL A N 1
ATOM 779 C CA . VAL A 1 99 ? -3.640 -6.827 6.292 1.00 96.69 99 VAL A CA 1
ATOM 780 C C . VAL A 1 99 ? -5.060 -7.161 5.826 1.00 96.69 99 VAL A C 1
ATOM 782 O O . VAL A 1 99 ? -5.950 -7.341 6.658 1.00 96.69 99 VAL A O 1
ATOM 785 N N . ALA A 1 100 ? -5.273 -7.342 4.518 1.00 96.31 100 ALA A N 1
ATOM 786 C CA . ALA A 1 100 ? -6.569 -7.692 3.936 1.00 96.31 100 ALA A CA 1
ATOM 787 C C . ALA A 1 100 ? -7.148 -8.972 4.540 1.00 96.31 100 ALA A C 1
ATOM 789 O O . ALA A 1 100 ? -8.302 -8.978 4.959 1.00 96.31 100 ALA A O 1
ATOM 790 N N . ARG A 1 101 ? -6.326 -10.015 4.703 1.00 95.88 101 ARG A N 1
ATOM 791 C CA . ARG A 1 101 ? -6.761 -11.275 5.327 1.00 95.88 101 ARG A CA 1
ATOM 792 C C . ARG A 1 101 ? -7.255 -11.109 6.766 1.00 95.88 101 ARG A C 1
ATOM 794 O O . ARG A 1 101 ? -8.060 -11.914 7.228 1.00 95.88 101 ARG A O 1
ATOM 801 N N . LYS A 1 102 ? -6.773 -10.101 7.502 1.00 95.38 102 LYS A N 1
ATOM 802 C CA . LYS A 1 102 ? -7.284 -9.795 8.850 1.00 95.38 102 LYS A CA 1
ATOM 803 C C . LYS A 1 102 ? -8.606 -9.034 8.768 1.00 95.38 102 LYS A C 1
ATOM 805 O O . LYS A 1 102 ? -9.528 -9.336 9.527 1.00 95.38 102 LYS A O 1
ATOM 810 N N . MET A 1 103 ? -8.703 -8.098 7.823 1.00 94.19 103 MET A N 1
ATOM 811 C CA . MET A 1 103 ? -9.885 -7.265 7.580 1.00 94.19 103 MET A CA 1
ATOM 812 C C . MET A 1 103 ? -11.102 -8.059 7.085 1.00 94.19 103 MET A C 1
ATOM 814 O O . MET A 1 103 ? -12.225 -7.672 7.400 1.00 94.19 103 MET A O 1
ATOM 818 N N . ASP A 1 104 ? -10.910 -9.205 6.422 1.00 91.50 104 ASP A N 1
ATOM 819 C CA . ASP A 1 104 ? -11.984 -10.133 6.011 1.00 91.50 104 ASP A CA 1
ATOM 820 C C . ASP A 1 104 ? -12.912 -10.575 7.168 1.00 91.50 104 ASP A C 1
ATOM 822 O O . ASP A 1 104 ? -14.071 -10.962 6.952 1.00 91.50 104 ASP A O 1
ATOM 826 N N . ASN A 1 105 ? -12.424 -10.494 8.412 1.00 87.19 105 ASN A N 1
ATOM 827 C CA . ASN A 1 105 ? -13.183 -10.826 9.619 1.00 87.19 105 ASN A CA 1
ATOM 828 C C . ASN A 1 105 ? -14.160 -9.723 10.063 1.00 87.19 105 ASN A C 1
ATOM 830 O O . ASN A 1 105 ? -14.950 -9.948 10.980 1.00 87.19 105 ASN A O 1
ATOM 834 N N . LEU A 1 106 ? -14.127 -8.545 9.435 1.00 92.12 106 LEU A N 1
ATOM 835 C CA . LEU A 1 106 ? -15.031 -7.435 9.730 1.00 92.12 106 LEU A CA 1
ATOM 836 C C . LEU A 1 106 ? -16.273 -7.440 8.823 1.00 92.12 106 LEU A C 1
ATOM 838 O O . LEU A 1 106 ? -16.337 -8.103 7.780 1.00 92.12 106 LEU A O 1
ATOM 842 N N . ASN A 1 107 ? -17.298 -6.700 9.253 1.00 90.94 107 ASN A N 1
ATOM 843 C CA . ASN A 1 107 ? -18.514 -6.465 8.478 1.00 90.94 107 ASN A CA 1
ATOM 844 C C . ASN A 1 107 ? -18.441 -5.105 7.786 1.00 90.94 107 ASN A C 1
ATOM 846 O O . ASN A 1 107 ? -18.544 -4.064 8.432 1.00 90.94 107 ASN A O 1
ATOM 850 N N . GLY A 1 108 ? -18.290 -5.131 6.470 1.00 91.31 108 GLY A N 1
ATOM 851 C CA . GLY A 1 108 ? -18.232 -3.943 5.635 1.00 91.31 108 GLY A CA 1
ATOM 852 C C . GLY A 1 108 ? -17.385 -4.189 4.396 1.00 91.31 108 GLY A C 1
ATOM 853 O O . GLY A 1 108 ? -17.010 -5.323 4.085 1.00 91.31 108 GLY A O 1
ATOM 854 N N . THR A 1 109 ? -17.064 -3.108 3.701 1.00 93.38 109 THR A N 1
ATOM 855 C CA . THR A 1 109 ? -16.171 -3.110 2.539 1.00 93.38 109 THR A CA 1
ATOM 856 C C . THR A 1 109 ? -14.930 -2.294 2.846 1.00 93.38 109 THR A C 1
ATOM 858 O O . THR A 1 109 ? -15.021 -1.257 3.500 1.00 93.38 109 THR A O 1
ATOM 861 N N . TYR A 1 110 ? -13.773 -2.727 2.362 1.00 93.25 110 TYR A N 1
ATOM 862 C CA . TYR A 1 110 ? -12.524 -2.008 2.568 1.00 93.25 110 TYR A CA 1
ATOM 863 C C . TYR A 1 110 ? -11.677 -1.974 1.303 1.00 93.25 110 TYR A C 1
ATOM 865 O O . TYR A 1 110 ? -11.819 -2.806 0.408 1.00 93.25 110 TYR A O 1
ATOM 873 N N . LEU A 1 111 ? -10.762 -1.015 1.280 1.00 91.31 111 LEU A N 1
ATOM 874 C CA . LEU A 1 111 ? -9.670 -0.915 0.332 1.00 91.31 111 LEU A CA 1
ATOM 875 C C . LEU A 1 111 ? -8.393 -0.675 1.127 1.00 91.31 111 LEU A C 1
ATOM 877 O O . LEU A 1 111 ? -8.322 0.265 1.921 1.00 91.31 111 LEU A O 1
ATOM 881 N N . ILE A 1 112 ? -7.403 -1.534 0.915 1.00 92.06 112 ILE A N 1
ATOM 882 C CA . ILE A 1 112 ? -6.097 -1.419 1.556 1.00 92.06 112 ILE A CA 1
ATOM 883 C C . ILE A 1 112 ? -5.080 -1.102 0.490 1.00 92.06 112 ILE A C 1
ATOM 885 O O . ILE A 1 112 ? -5.097 -1.684 -0.593 1.00 92.06 112 ILE A O 1
ATOM 889 N N . ASN A 1 113 ? -4.168 -0.220 0.846 1.00 89.94 113 ASN A N 1
ATOM 890 C CA . ASN A 1 113 ? -2.950 -0.067 0.106 1.00 89.94 113 ASN A CA 1
ATOM 891 C C . ASN A 1 113 ? -1.782 0.236 1.024 1.00 89.94 113 ASN A C 1
ATOM 893 O O . ASN A 1 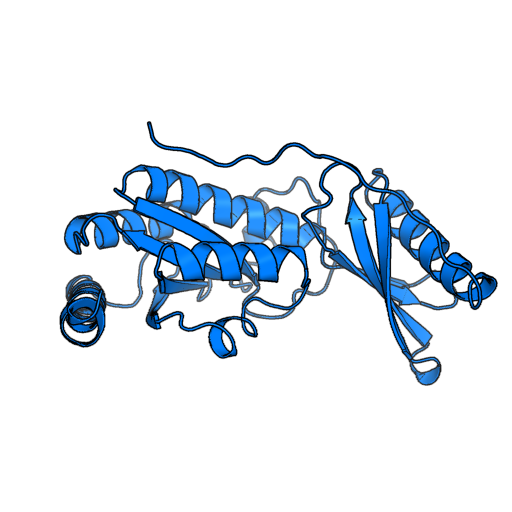113 ? -1.928 0.935 2.021 1.00 89.94 113 ASN A O 1
ATOM 897 N N . THR A 1 114 ? -0.608 -0.209 0.609 1.00 91.31 114 THR A N 1
ATOM 898 C CA . THR A 1 114 ? 0.647 0.117 1.256 1.00 91.31 114 THR A CA 1
ATOM 899 C C . THR A 1 114 ? 1.524 0.938 0.319 1.00 91.31 114 THR A C 1
ATOM 901 O O . THR A 1 114 ? 1.577 0.683 -0.881 1.00 91.31 114 THR A O 1
ATOM 904 N N . VAL A 1 115 ? 2.223 1.922 0.869 1.00 88.81 115 VAL A N 1
ATOM 905 C CA . VAL A 1 115 ? 3.332 2.608 0.198 1.00 88.81 115 VAL A CA 1
ATOM 906 C C . VAL A 1 115 ? 4.531 2.675 1.137 1.00 88.81 115 VAL A C 1
ATOM 908 O O . VAL A 1 115 ? 4.346 2.672 2.359 1.00 88.81 115 VAL A O 1
ATOM 911 N N . PRO A 1 116 ? 5.757 2.794 0.614 1.00 89.69 116 PRO A N 1
ATOM 912 C CA . PRO A 1 116 ? 6.896 3.167 1.437 1.00 89.69 116 PRO A CA 1
ATOM 913 C C . PRO A 1 116 ? 6.659 4.525 2.110 1.00 89.69 116 PRO A C 1
ATOM 915 O O . PRO A 1 116 ? 6.063 5.434 1.528 1.00 89.69 116 PRO A O 1
ATOM 918 N N . ALA A 1 117 ? 7.108 4.682 3.351 1.00 85.94 117 ALA A N 1
ATOM 919 C CA . ALA A 1 117 ? 7.025 5.958 4.056 1.00 85.94 117 ALA A CA 1
ATOM 920 C C . ALA A 1 117 ? 8.026 6.986 3.504 1.00 85.94 117 ALA A C 1
ATOM 922 O O . ALA A 1 117 ? 7.767 8.188 3.575 1.00 85.94 117 ALA A O 1
ATOM 923 N N . LEU A 1 118 ? 9.140 6.504 2.948 1.00 79.44 118 LEU A N 1
ATOM 924 C CA . LEU A 1 118 ? 10.166 7.273 2.253 1.00 79.44 118 LEU A CA 1
ATOM 925 C C . LEU A 1 118 ? 10.432 6.642 0.880 1.00 79.44 118 LEU A C 1
ATOM 927 O O . LEU A 1 118 ? 10.270 5.428 0.749 1.00 79.44 118 LEU A O 1
ATOM 931 N N . PRO A 1 119 ? 10.870 7.421 -0.126 1.00 74.12 119 PRO A N 1
ATOM 932 C CA . PRO A 1 119 ? 11.288 6.863 -1.405 1.00 74.12 119 PRO A CA 1
ATOM 933 C C . PRO A 1 119 ? 12.365 5.792 -1.206 1.00 74.12 119 PRO A C 1
ATOM 935 O O . PRO A 1 119 ? 13.405 6.052 -0.598 1.00 74.12 119 PRO A O 1
ATOM 938 N N . VAL A 1 120 ? 12.098 4.591 -1.716 1.00 73.31 120 VAL A N 1
ATOM 939 C CA . VAL A 1 120 ? 13.047 3.477 -1.704 1.00 73.31 120 VAL A CA 1
ATOM 940 C C . VAL A 1 120 ? 13.894 3.574 -2.962 1.00 73.31 120 VAL A C 1
ATOM 942 O O . VAL A 1 120 ? 13.366 3.661 -4.069 1.00 73.31 120 VAL A O 1
ATOM 945 N N . TYR A 1 121 ? 15.212 3.555 -2.788 1.00 64.44 121 TYR A N 1
ATOM 946 C CA . TYR A 1 121 ? 16.161 3.602 -3.892 1.00 64.44 121 TYR A CA 1
ATOM 947 C C . TYR A 1 121 ? 16.880 2.264 -4.012 1.00 64.44 121 TYR A C 1
ATOM 949 O O . TYR A 1 121 ? 17.545 1.823 -3.076 1.00 64.44 121 TYR A O 1
ATOM 957 N N . GLY A 1 122 ? 16.794 1.648 -5.189 1.00 67.50 122 GLY A N 1
ATOM 958 C CA . GLY A 1 122 ? 17.544 0.443 -5.526 1.00 67.50 122 GLY A CA 1
ATOM 959 C C . GLY A 1 122 ? 16.671 -0.691 -6.044 1.00 67.50 122 GLY A C 1
ATOM 960 O O . GLY A 1 122 ? 15.445 -0.631 -6.008 1.00 67.50 122 GLY A O 1
ATOM 961 N N . PHE A 1 123 ? 17.338 -1.733 -6.537 1.00 72.44 123 PHE A N 1
ATOM 962 C CA . PHE A 1 123 ? 16.689 -2.919 -7.090 1.00 72.44 123 PHE A CA 1
ATOM 963 C C . PHE A 1 123 ? 16.798 -4.077 -6.126 1.00 72.44 123 PHE A C 1
ATOM 965 O O . PHE A 1 123 ? 17.832 -4.296 -5.491 1.00 72.44 123 PHE A O 1
ATOM 972 N N . PHE A 1 124 ? 15.729 -4.851 -6.059 1.00 82.94 124 PHE A N 1
ATOM 973 C CA . PHE A 1 124 ? 15.693 -6.068 -5.282 1.00 82.94 124 PHE A CA 1
ATOM 974 C C . PHE A 1 124 ? 14.821 -7.107 -5.970 1.00 82.94 124 PHE A C 1
ATOM 976 O O . PHE A 1 124 ? 14.032 -6.812 -6.864 1.00 82.94 124 PHE A O 1
ATOM 983 N N . ASP A 1 125 ? 15.027 -8.350 -5.555 1.00 87.44 125 ASP A N 1
ATOM 984 C CA . ASP A 1 125 ? 14.326 -9.506 -6.094 1.00 87.44 125 ASP A CA 1
ATOM 985 C C . ASP A 1 125 ? 12.807 -9.367 -5.897 1.00 87.44 125 ASP A C 1
ATOM 987 O O . ASP A 1 125 ? 12.325 -9.243 -4.767 1.00 87.44 125 ASP A O 1
ATOM 991 N N . THR A 1 126 ? 12.049 -9.426 -6.993 1.00 90.38 126 THR A N 1
ATOM 992 C CA . THR A 1 126 ? 10.580 -9.334 -7.003 1.00 90.38 126 THR A CA 1
ATOM 993 C C . THR A 1 126 ? 9.913 -10.490 -6.245 1.00 90.38 126 THR A C 1
ATOM 995 O O . THR A 1 126 ? 8.795 -10.357 -5.731 1.00 90.38 126 THR A O 1
ATOM 998 N N . ASN A 1 127 ? 10.615 -11.616 -6.078 1.00 91.44 127 ASN A N 1
ATOM 999 C CA . ASN A 1 127 ? 10.137 -12.786 -5.342 1.00 91.44 127 ASN A CA 1
ATOM 1000 C C . ASN A 1 127 ? 10.411 -12.728 -3.835 1.00 91.44 127 ASN A C 1
ATOM 1002 O O . ASN A 1 127 ? 9.918 -13.581 -3.097 1.00 91.44 127 A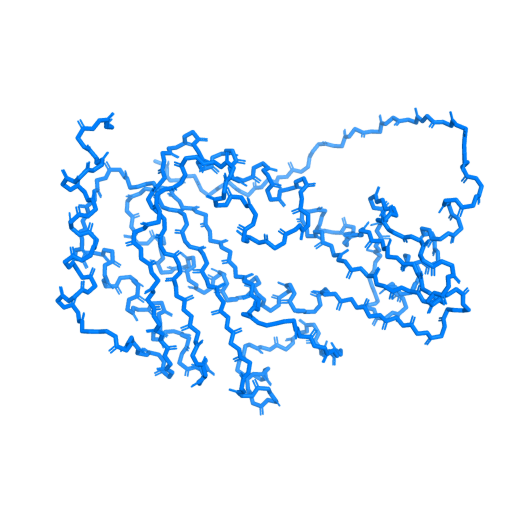SN A O 1
ATOM 1006 N N . MET A 1 128 ? 11.135 -11.715 -3.355 1.00 93.25 128 MET A N 1
ATOM 1007 C CA . MET A 1 128 ? 11.495 -11.588 -1.946 1.00 93.25 128 MET A CA 1
ATOM 1008 C C . MET A 1 128 ? 10.252 -11.517 -1.046 1.00 93.25 128 MET A C 1
ATOM 1010 O O . MET A 1 128 ? 9.265 -10.843 -1.357 1.00 93.25 128 MET A O 1
ATOM 1014 N N . THR A 1 129 ? 10.271 -12.250 0.064 1.00 95.62 129 THR A N 1
ATOM 1015 C CA . THR A 1 129 ? 9.259 -12.124 1.128 1.00 95.62 129 THR A CA 1
ATOM 1016 C C . THR A 1 129 ? 9.423 -10.798 1.875 1.00 95.62 129 THR A C 1
ATOM 1018 O O . THR A 1 129 ? 10.449 -10.132 1.739 1.00 95.62 129 THR A O 1
ATOM 1021 N N . ILE A 1 130 ? 8.423 -10.407 2.674 1.00 95.88 130 ILE A N 1
ATOM 1022 C CA . ILE A 1 130 ? 8.522 -9.189 3.495 1.00 95.88 130 ILE A CA 1
ATOM 1023 C C . ILE A 1 130 ? 9.666 -9.336 4.499 1.00 95.88 130 ILE A C 1
ATOM 1025 O O . ILE A 1 130 ? 10.490 -8.441 4.621 1.00 95.88 130 ILE A O 1
ATOM 1029 N N . GLU A 1 131 ? 9.788 -10.503 5.122 1.00 96.50 131 GLU A N 1
ATOM 1030 C CA . GLU A 1 131 ? 10.847 -10.829 6.074 1.00 96.50 131 GLU A CA 1
ATOM 1031 C C . GLU A 1 131 ? 12.237 -10.701 5.440 1.00 96.50 131 GLU A C 1
ATOM 1033 O O . GLU A 1 131 ? 13.083 -9.974 5.949 1.00 96.50 131 GLU A O 1
ATOM 1038 N N . GLN A 1 132 ? 12.457 -11.336 4.284 1.00 95.69 132 GLN A N 1
ATOM 1039 C CA . GLN A 1 132 ? 13.740 -11.258 3.574 1.00 95.69 132 GLN A CA 1
ATOM 1040 C C . GLN A 1 132 ? 14.090 -9.831 3.133 1.00 95.69 132 GLN A C 1
ATOM 1042 O O . GLN A 1 132 ? 15.271 -9.489 3.042 1.00 95.69 132 GLN A O 1
ATOM 1047 N N . TYR A 1 133 ? 13.084 -9.007 2.824 1.00 94.31 133 TYR A N 1
ATOM 1048 C CA . TYR A 1 133 ? 13.299 -7.597 2.516 1.00 94.31 133 TYR A CA 1
ATOM 1049 C C . TYR A 1 133 ? 13.749 -6.836 3.760 1.00 94.31 133 TYR A C 1
ATOM 1051 O O . TYR A 1 133 ? 14.771 -6.151 3.721 1.00 94.31 133 TYR A O 1
ATOM 1059 N N . MET A 1 134 ? 13.040 -7.012 4.875 1.00 93.69 134 MET A N 1
ATOM 1060 C CA . MET A 1 134 ? 13.352 -6.335 6.133 1.00 93.69 134 MET A CA 1
ATOM 1061 C C . MET A 1 134 ? 14.702 -6.760 6.720 1.00 93.69 134 MET A C 1
ATOM 1063 O O . MET A 1 134 ? 15.387 -5.932 7.307 1.00 93.69 134 MET A O 1
ATOM 1067 N N . GLU A 1 135 ? 15.160 -7.993 6.483 1.00 93.25 135 GLU A N 1
ATOM 1068 C CA . GLU A 1 135 ? 16.526 -8.417 6.833 1.00 93.25 135 GLU A CA 1
ATOM 1069 C C . GLU A 1 135 ? 17.609 -7.580 6.125 1.00 93.25 135 GLU A C 1
ATOM 1071 O O . GLU A 1 135 ? 18.697 -7.374 6.667 1.00 93.25 135 GLU A O 1
ATOM 1076 N N . LYS A 1 136 ? 17.331 -7.102 4.905 1.00 91.81 136 LYS A N 1
ATOM 1077 C CA . LYS A 1 136 ? 18.264 -6.290 4.106 1.00 91.81 136 LYS A CA 1
ATOM 1078 C C . LYS A 1 136 ? 18.104 -4.796 4.358 1.00 91.81 136 LYS A C 1
ATOM 1080 O O . LYS A 1 136 ? 19.100 -4.072 4.349 1.00 91.81 136 LYS A O 1
ATOM 1085 N N . PHE A 1 137 ? 16.871 -4.351 4.573 1.00 90.94 137 PHE A N 1
ATOM 1086 C CA . PHE A 1 137 ? 16.501 -2.946 4.726 1.00 90.94 137 PHE A CA 1
ATOM 1087 C C . PHE A 1 137 ? 15.701 -2.730 6.023 1.00 90.94 137 PHE A C 1
ATOM 1089 O O . PHE A 1 137 ? 14.548 -2.305 5.978 1.00 90.94 137 PHE A O 1
ATOM 1096 N N . PRO A 1 138 ? 16.292 -2.992 7.205 1.00 90.69 138 PRO A N 1
ATOM 1097 C CA . PRO A 1 138 ? 15.558 -2.995 8.478 1.00 90.69 138 PRO A CA 1
ATOM 1098 C C . PRO A 1 138 ? 15.030 -1.616 8.896 1.00 90.69 138 PRO A C 1
ATOM 1100 O O . PRO A 1 138 ? 14.166 -1.519 9.760 1.00 90.69 138 PRO A O 1
ATOM 1103 N N . MET A 1 139 ? 15.558 -0.546 8.295 1.00 90.56 139 MET A N 1
ATOM 1104 C CA . MET A 1 139 ? 15.182 0.840 8.584 1.00 90.56 139 MET A CA 1
ATOM 1105 C C . MET A 1 139 ? 14.070 1.367 7.675 1.00 90.56 139 MET A C 1
ATOM 1107 O O . MET A 1 139 ? 13.575 2.471 7.908 1.00 90.56 139 MET A O 1
ATOM 1111 N N . ASP A 1 140 ? 13.691 0.617 6.640 1.00 91.00 140 ASP A N 1
ATOM 1112 C CA . ASP A 1 140 ? 12.588 1.014 5.779 1.00 91.00 140 ASP A CA 1
ATOM 1113 C C . ASP A 1 140 ? 11.273 0.892 6.546 1.00 91.00 140 ASP A C 1
ATOM 1115 O O . ASP A 1 140 ? 11.068 -0.018 7.352 1.00 91.00 140 ASP A O 1
ATOM 1119 N N . SER A 1 141 ? 10.363 1.827 6.297 1.00 92.44 141 SER A N 1
ATOM 1120 C CA . SER A 1 141 ? 9.042 1.810 6.907 1.00 92.44 141 SER A CA 1
ATOM 1121 C C . SER A 1 141 ? 7.948 2.008 5.879 1.00 92.44 141 SER A C 1
ATOM 1123 O O . SER A 1 141 ? 8.165 2.532 4.783 1.00 92.44 141 SER A O 1
ATOM 1125 N N . PHE A 1 142 ? 6.751 1.566 6.244 1.00 93.38 142 PHE A N 1
ATOM 1126 C CA . PHE A 1 142 ? 5.606 1.522 5.353 1.00 93.38 142 PHE A CA 1
ATOM 1127 C C . PHE A 1 142 ? 4.419 2.258 5.956 1.00 93.38 142 PHE A C 1
ATOM 1129 O O . PHE A 1 142 ? 4.132 2.178 7.152 1.00 93.38 142 PHE A O 1
ATOM 1136 N N . ARG A 1 143 ? 3.697 2.955 5.086 1.00 92.75 143 ARG A N 1
ATOM 1137 C CA . ARG A 1 143 ? 2.386 3.524 5.362 1.00 92.75 143 ARG A CA 1
ATOM 1138 C C . ARG A 1 143 ? 1.332 2.593 4.790 1.00 92.75 143 ARG A C 1
ATOM 1140 O O . ARG A 1 143 ? 1.297 2.376 3.582 1.00 92.75 143 ARG A O 1
ATOM 1147 N N . ILE A 1 144 ? 0.459 2.092 5.650 1.00 94.00 144 ILE A N 1
ATOM 1148 C CA . ILE A 1 144 ? -0.629 1.185 5.292 1.00 94.00 144 ILE A CA 1
ATOM 1149 C C . ILE A 1 144 ? -1.942 1.959 5.404 1.00 94.00 144 ILE A C 1
ATOM 1151 O O . ILE A 1 144 ? -2.443 2.203 6.498 1.00 94.00 144 ILE A O 1
ATOM 1155 N N . CYS A 1 145 ? -2.509 2.359 4.275 1.00 91.94 145 CYS A N 1
ATOM 1156 C CA . CYS A 1 145 ? -3.792 3.042 4.207 1.00 91.94 145 CYS A CA 1
ATOM 1157 C C . CYS A 1 145 ? -4.935 2.028 4.170 1.00 91.94 145 CYS A C 1
ATOM 1159 O O . CYS A 1 145 ? -5.035 1.229 3.240 1.00 91.94 145 CYS A O 1
ATOM 1161 N N . ILE A 1 146 ? -5.824 2.095 5.157 1.00 93.69 146 ILE A N 1
ATOM 1162 C CA . ILE A 1 146 ? -7.042 1.292 5.245 1.00 93.69 146 ILE A CA 1
ATOM 1163 C C . ILE A 1 146 ? -8.232 2.236 5.099 1.00 93.69 146 ILE A C 1
ATOM 1165 O O . ILE A 1 146 ? -8.548 2.990 6.016 1.00 93.69 146 ILE A O 1
ATOM 1169 N N . ASN A 1 147 ? -8.908 2.178 3.956 1.00 91.31 147 ASN A N 1
ATOM 1170 C CA . ASN A 1 147 ? -10.166 2.880 3.724 1.00 91.31 147 ASN A CA 1
ATOM 1171 C C . ASN A 1 147 ? -11.304 1.899 3.993 1.00 91.31 147 ASN A C 1
ATOM 1173 O O . ASN A 1 147 ? -11.479 0.938 3.246 1.00 91.31 147 ASN A O 1
ATOM 1177 N N . TYR A 1 148 ? -12.043 2.106 5.078 1.00 93.19 148 TYR A N 1
ATOM 1178 C CA . TYR A 1 148 ? -13.043 1.166 5.567 1.00 93.19 148 TYR A CA 1
ATOM 1179 C C . TYR A 1 148 ? -14.437 1.793 5.596 1.00 93.19 148 TYR A C 1
ATOM 1181 O O . TYR A 1 148 ? -14.650 2.853 6.177 1.00 93.19 148 TYR A O 1
ATOM 1189 N N . ASN A 1 149 ? -15.390 1.099 4.987 1.00 91.81 149 ASN A N 1
ATOM 1190 C CA . ASN A 1 149 ? -16.813 1.396 5.027 1.00 91.81 149 ASN A CA 1
ATOM 1191 C C . ASN A 1 149 ? -17.513 0.282 5.832 1.00 91.81 149 ASN A C 1
ATOM 1193 O O . ASN A 1 149 ? -17.835 -0.763 5.254 1.00 91.81 149 ASN A O 1
ATOM 1197 N N . PRO A 1 150 ? -17.674 0.442 7.159 1.00 91.44 150 PRO A N 1
ATOM 1198 C CA . PRO A 1 150 ? -18.357 -0.538 8.000 1.00 91.44 150 PRO A CA 1
ATOM 1199 C C . PRO A 1 150 ? -19.862 -0.580 7.715 1.00 91.44 150 PRO A C 1
ATOM 1201 O O . PRO A 1 150 ? -20.487 0.469 7.591 1.00 91.44 150 PRO A O 1
ATOM 1204 N N . ASP A 1 151 ? -20.464 -1.772 7.746 1.00 90.12 151 ASP A N 1
ATOM 1205 C CA . ASP A 1 151 ? -21.933 -1.893 7.816 1.00 90.12 151 ASP A CA 1
ATOM 1206 C C . ASP A 1 151 ? -22.440 -1.383 9.180 1.00 90.12 151 ASP A C 1
ATOM 1208 O O . ASP A 1 151 ? -23.435 -0.668 9.282 1.00 90.12 151 ASP A O 1
ATOM 1212 N N . GLU A 1 152 ? -21.708 -1.737 10.240 1.00 88.75 152 GLU A N 1
ATOM 1213 C CA . GLU A 1 152 ? -21.844 -1.200 11.590 1.00 88.75 152 GLU A CA 1
ATOM 1214 C C . GLU A 1 152 ? -20.450 -1.092 12.223 1.00 88.75 152 GLU A C 1
ATOM 1216 O O . GLU A 1 152 ? -19.636 -2.017 12.144 1.00 88.75 152 GLU A O 1
ATOM 1221 N N . LEU A 1 153 ? -20.150 0.047 12.852 1.00 89.88 153 LEU A N 1
ATOM 1222 C CA . LEU A 1 153 ? -18.845 0.267 13.469 1.00 89.88 153 LEU A CA 1
ATOM 1223 C C . LEU A 1 153 ? -18.762 -0.380 14.862 1.00 89.88 153 LEU A C 1
ATOM 1225 O O . LEU A 1 153 ? -19.168 0.218 15.863 1.00 89.88 153 LEU A O 1
ATOM 1229 N N . ASP A 1 154 ? -18.148 -1.562 14.922 1.00 93.25 154 ASP A N 1
ATOM 1230 C CA . ASP A 1 154 ? -17.660 -2.182 16.158 1.00 93.25 154 ASP A CA 1
ATOM 1231 C C . ASP A 1 154 ? -16.191 -1.798 16.404 1.00 93.25 154 ASP A C 1
ATOM 1233 O O . ASP A 1 154 ? -15.260 -2.334 15.798 1.00 93.25 154 ASP A O 1
ATOM 1237 N N . VAL A 1 155 ? -15.986 -0.865 17.336 1.00 94.06 155 VAL A N 1
ATOM 1238 C CA . VAL A 1 155 ? -14.663 -0.348 17.719 1.00 94.06 155 VAL A CA 1
ATOM 1239 C C . VAL A 1 155 ? -13.759 -1.441 18.298 1.00 94.06 155 VAL A C 1
ATOM 1241 O O . VAL A 1 155 ? -12.548 -1.422 18.080 1.00 94.06 155 VAL A O 1
ATOM 1244 N N . ASN A 1 156 ? -14.319 -2.405 19.035 1.00 95.62 156 ASN A N 1
ATOM 1245 C CA . ASN A 1 156 ? -13.529 -3.468 19.650 1.00 95.62 156 ASN A CA 1
ATOM 1246 C C . ASN A 1 156 ? -13.079 -4.492 18.611 1.00 95.62 156 ASN A C 1
ATOM 1248 O O . ASN A 1 156 ? -11.922 -4.913 18.648 1.00 95.62 156 ASN A O 1
ATOM 1252 N N . ALA A 1 157 ? -13.972 -4.883 17.699 1.00 96.06 157 ALA A N 1
ATOM 1253 C CA . ALA A 1 157 ? -13.625 -5.779 16.601 1.00 96.06 157 ALA A CA 1
ATOM 1254 C C . ALA A 1 157 ? -12.591 -5.135 15.670 1.00 96.06 157 ALA A C 1
ATOM 1256 O O . ALA A 1 157 ? -11.583 -5.767 15.360 1.00 96.06 157 ALA A O 1
ATOM 1257 N N . LEU A 1 158 ? -12.788 -3.863 15.303 1.00 96.00 158 LEU A N 1
ATOM 1258 C CA . LEU A 1 158 ? -11.841 -3.128 14.468 1.00 96.00 158 LEU A CA 1
ATOM 1259 C C . LEU A 1 158 ? -10.464 -3.030 15.133 1.00 96.00 158 LEU A C 1
ATOM 1261 O O . LEU A 1 158 ? -9.471 -3.379 14.506 1.00 96.00 158 LEU A O 1
ATOM 1265 N N . TYR A 1 159 ? -10.390 -2.647 16.413 1.00 96.62 159 TYR A N 1
ATOM 1266 C CA . TYR A 1 159 ? -9.115 -2.614 17.137 1.00 96.62 159 TYR A CA 1
ATOM 1267 C C . TYR A 1 159 ? -8.398 -3.970 17.124 1.00 96.62 159 TYR A C 1
ATOM 1269 O O . TYR A 1 159 ? -7.202 -4.016 16.852 1.00 96.62 159 TYR A O 1
ATOM 1277 N N . ARG A 1 160 ? -9.111 -5.071 17.401 1.00 97.31 160 ARG A N 1
ATOM 1278 C CA . ARG A 1 160 ? -8.506 -6.414 17.406 1.00 97.31 160 ARG A CA 1
ATOM 1279 C C . ARG A 1 160 ? -7.913 -6.760 16.048 1.00 97.31 160 ARG A C 1
ATOM 1281 O O . ARG A 1 160 ? -6.781 -7.209 15.989 1.00 97.31 160 ARG A O 1
ATOM 1288 N N . VAL A 1 161 ? -8.639 -6.476 14.971 1.00 97.00 161 VAL A N 1
ATOM 1289 C CA . VAL A 1 161 ? -8.152 -6.714 13.608 1.00 97.00 161 VAL A CA 1
ATOM 1290 C C . VAL A 1 161 ? -6.926 -5.863 13.283 1.00 97.00 161 VAL A C 1
ATOM 1292 O O . VAL A 1 161 ? -5.981 -6.372 12.689 1.00 97.00 161 VAL A O 1
ATOM 1295 N N . LEU A 1 162 ? -6.902 -4.596 13.704 1.00 97.06 162 LEU A N 1
ATOM 1296 C CA . LEU A 1 162 ? -5.730 -3.734 13.538 1.00 97.06 162 LEU A CA 1
ATOM 1297 C C . LEU A 1 162 ? -4.526 -4.249 14.340 1.00 97.06 162 LEU A C 1
ATOM 1299 O O . LEU A 1 162 ? -3.411 -4.254 13.828 1.00 97.06 162 LEU A O 1
ATOM 1303 N N . ALA A 1 163 ? -4.744 -4.713 15.573 1.00 97.12 163 ALA A N 1
ATOM 1304 C CA . ALA A 1 163 ? -3.694 -5.282 16.416 1.00 97.12 163 ALA A CA 1
ATOM 1305 C C . ALA A 1 163 ? -3.156 -6.600 15.844 1.00 97.12 163 ALA A C 1
ATOM 1307 O O . ALA A 1 163 ? -1.944 -6.791 15.797 1.00 97.12 163 ALA A O 1
ATOM 1308 N N . ASP A 1 164 ? -4.037 -7.464 15.341 1.00 97.19 164 ASP A N 1
ATOM 1309 C CA . ASP A 1 164 ? -3.661 -8.709 14.672 1.00 97.19 164 ASP A CA 1
ATOM 1310 C C . ASP A 1 164 ? -2.913 -8.441 13.359 1.00 97.19 164 ASP A C 1
ATOM 1312 O O . ASP A 1 164 ? -2.001 -9.186 13.011 1.00 97.19 164 ASP A O 1
ATOM 1316 N N . ALA A 1 165 ? -3.279 -7.386 12.623 1.00 96.62 165 ALA A N 1
ATOM 1317 C CA . ALA A 1 165 ? -2.575 -6.964 11.413 1.00 96.62 165 ALA A CA 1
ATOM 1318 C C . ALA A 1 165 ? -1.175 -6.426 11.722 1.00 96.62 165 ALA A C 1
ATOM 1320 O O . ALA A 1 165 ? -0.230 -6.799 11.033 1.00 96.62 165 ALA A O 1
ATOM 1321 N N . ALA A 1 166 ? -1.029 -5.607 12.770 1.00 96.56 166 ALA A N 1
ATOM 1322 C CA . ALA A 1 166 ? 0.282 -5.178 13.242 1.00 96.56 166 ALA A CA 1
ATOM 1323 C C . ALA A 1 166 ? 1.122 -6.397 13.648 1.00 96.56 166 ALA A C 1
ATOM 1325 O O . ALA A 1 166 ? 2.233 -6.552 13.157 1.00 96.56 166 ALA A O 1
ATOM 1326 N N . ALA A 1 167 ? 0.576 -7.309 14.459 1.00 96.69 167 ALA A N 1
ATOM 1327 C CA . ALA A 1 167 ? 1.283 -8.504 14.920 1.00 96.69 167 ALA A CA 1
ATOM 1328 C C . ALA A 1 167 ? 1.728 -9.449 13.784 1.00 96.69 167 ALA A C 1
ATOM 1330 O O . ALA A 1 167 ? 2.780 -10.064 13.894 1.00 96.69 167 ALA A O 1
ATOM 1331 N N . ASP A 1 168 ? 0.965 -9.553 12.689 1.00 96.25 168 ASP A N 1
ATOM 1332 C CA . ASP A 1 168 ? 1.319 -10.337 11.484 1.00 96.25 168 ASP A CA 1
ATOM 1333 C C . ASP A 1 168 ? 2.434 -9.687 10.637 1.00 96.25 168 ASP A C 1
ATOM 1335 O O . ASP A 1 168 ? 2.957 -10.284 9.691 1.00 96.25 168 ASP A O 1
ATOM 1339 N N . LEU A 1 169 ? 2.763 -8.437 10.956 1.00 96.81 169 LEU A N 1
ATOM 1340 C CA . LEU A 1 169 ? 3.821 -7.626 10.364 1.00 96.81 169 LEU A CA 1
ATOM 1341 C C . LEU A 1 169 ? 4.920 -7.342 11.402 1.00 96.81 169 LEU A C 1
ATOM 1343 O O . LEU A 1 169 ? 5.502 -6.258 11.427 1.00 96.81 169 LEU A O 1
ATOM 1347 N N . ASP A 1 170 ? 5.209 -8.312 12.272 1.00 95.94 170 ASP A N 1
ATOM 1348 C CA . ASP A 1 170 ? 6.255 -8.221 13.297 1.00 95.94 170 ASP A CA 1
ATOM 1349 C C . ASP A 1 170 ? 7.669 -8.033 12.732 1.00 95.94 170 ASP A C 1
ATOM 1351 O O . ASP A 1 170 ? 8.513 -7.434 13.393 1.00 95.94 170 ASP A O 1
ATOM 1355 N N . CYS A 1 171 ? 7.895 -8.454 11.488 1.00 94.88 171 CYS A N 1
ATOM 1356 C CA . CYS A 1 171 ? 9.114 -8.177 10.730 1.00 94.88 171 CYS A CA 1
ATOM 1357 C C . CYS A 1 171 ? 9.324 -6.693 10.372 1.00 94.88 171 CYS A C 1
ATOM 1359 O O . CYS A 1 171 ? 10.430 -6.322 9.987 1.00 94.88 171 CYS A O 1
ATOM 1361 N N . LEU A 1 172 ? 8.308 -5.829 10.492 1.00 94.31 172 LEU A N 1
ATOM 1362 C CA . LEU A 1 172 ? 8.470 -4.386 10.298 1.00 94.31 172 LEU A CA 1
ATOM 1363 C C . LEU A 1 172 ? 9.050 -3.761 11.576 1.00 94.31 172 LEU A C 1
ATOM 1365 O O . LEU A 1 172 ? 8.328 -3.370 12.498 1.00 94.31 172 LEU A O 1
ATOM 1369 N N . GLU A 1 173 ? 10.380 -3.711 11.645 1.00 85.25 173 GLU A N 1
ATOM 1370 C CA . GLU A 1 173 ? 11.119 -3.271 12.835 1.00 85.25 173 GLU A CA 1
ATOM 1371 C C . GLU A 1 173 ? 11.122 -1.749 13.031 1.00 85.25 173 GLU A C 1
ATOM 1373 O O . GLU A 1 173 ? 11.237 -1.272 14.162 1.00 85.25 173 GLU A O 1
ATOM 1378 N N . TYR A 1 174 ? 10.973 -0.978 11.949 1.00 85.31 174 TYR A N 1
ATOM 1379 C CA . TYR A 1 174 ? 11.054 0.479 11.981 1.00 85.31 174 TYR A CA 1
ATOM 1380 C C . TYR A 1 174 ? 9.706 1.151 11.706 1.00 85.31 174 TYR A C 1
ATOM 1382 O O . TYR A 1 174 ? 8.971 0.728 10.813 1.00 85.31 174 TYR A O 1
ATOM 1390 N N . ASN A 1 175 ? 9.430 2.211 12.483 1.00 86.44 175 ASN A N 1
ATOM 1391 C CA . ASN A 1 175 ? 8.225 3.060 12.556 1.00 86.44 175 ASN A CA 1
ATOM 1392 C C . ASN A 1 175 ? 7.330 3.059 11.303 1.00 86.44 175 ASN A C 1
ATOM 1394 O O . ASN A 1 175 ? 7.297 4.025 10.533 1.00 86.44 175 ASN A O 1
ATOM 1398 N N . SER A 1 176 ? 6.582 1.975 11.123 1.00 94.19 176 SER A N 1
ATOM 1399 C CA . SER A 1 176 ? 5.542 1.840 10.111 1.00 94.19 176 SER A CA 1
ATOM 1400 C C . SER A 1 176 ? 4.223 2.260 10.738 1.00 94.19 176 SER A C 1
ATOM 1402 O O . SER A 1 176 ? 4.102 2.328 11.960 1.00 94.19 176 SER A O 1
ATOM 1404 N N . TYR A 1 177 ? 3.224 2.591 9.933 1.00 94.38 177 TYR A N 1
ATOM 1405 C CA . TYR A 1 177 ? 1.971 3.087 10.490 1.00 94.38 177 TYR A CA 1
ATOM 1406 C C . TYR A 1 177 ? 0.768 2.734 9.642 1.00 94.38 177 TYR A C 1
ATOM 1408 O O . TYR A 1 177 ? 0.836 2.638 8.416 1.00 94.38 177 TYR A O 1
ATOM 1416 N N . ILE A 1 178 ? -0.356 2.557 10.330 1.00 95.25 178 ILE A N 1
ATOM 1417 C CA . ILE A 1 178 ? -1.660 2.364 9.709 1.00 95.25 178 ILE A CA 1
ATOM 1418 C C . ILE A 1 178 ? -2.385 3.710 9.667 1.00 95.25 178 ILE A C 1
ATOM 1420 O O . ILE A 1 178 ? -2.676 4.289 10.713 1.00 95.25 178 ILE A O 1
ATOM 1424 N N . CYS A 1 179 ? -2.716 4.180 8.467 1.00 92.62 179 CYS A N 1
ATOM 1425 C CA . CYS A 1 179 ? -3.652 5.279 8.240 1.00 92.62 179 CYS A CA 1
ATOM 1426 C C . CYS A 1 179 ? -5.060 4.703 8.117 1.00 92.62 179 CYS A C 1
ATOM 1428 O O . CYS A 1 179 ? -5.392 4.089 7.101 1.00 92.62 179 CYS A O 1
ATOM 1430 N N . LEU A 1 180 ? -5.899 4.891 9.133 1.00 93.50 180 LEU A N 1
ATOM 1431 C CA . LEU A 1 180 ? -7.288 4.442 9.084 1.00 93.50 180 LEU A CA 1
ATOM 1432 C C . LEU A 1 180 ? -8.195 5.577 8.613 1.00 93.50 180 LEU A C 1
ATOM 1434 O O . LEU A 1 180 ? -8.285 6.620 9.261 1.00 93.50 180 LEU A O 1
ATOM 1438 N N . HIS A 1 181 ? -8.935 5.327 7.542 1.00 90.00 181 HIS A N 1
ATOM 1439 C CA . HIS A 1 181 ? -9.989 6.198 7.044 1.00 90.00 181 HIS A CA 1
ATOM 1440 C C . HIS A 1 181 ? -11.330 5.483 7.171 1.00 90.00 181 HIS A C 1
ATOM 1442 O O . HIS A 1 181 ? -11.461 4.325 6.768 1.00 90.00 181 HIS A O 1
ATOM 1448 N N . LEU A 1 182 ? -12.336 6.183 7.694 1.00 89.12 182 LEU A N 1
ATOM 1449 C CA . LEU A 1 182 ? -13.726 5.758 7.556 1.00 89.12 182 LEU A CA 1
ATOM 1450 C C . LEU A 1 182 ? -14.323 6.495 6.360 1.00 89.12 182 LEU A C 1
ATOM 1452 O O . LEU A 1 182 ? -14.267 7.724 6.286 1.00 89.12 182 LEU A O 1
ATOM 1456 N N . VAL A 1 183 ? -14.827 5.731 5.393 1.00 85.81 183 VAL A N 1
ATOM 1457 C CA . VAL A 1 183 ? -15.274 6.242 4.087 1.00 85.81 183 VAL A CA 1
ATOM 1458 C C . VAL A 1 183 ? -16.636 5.673 3.720 1.00 85.81 183 VAL A C 1
ATOM 1460 O O . VAL A 1 183 ? -16.963 4.561 4.130 1.00 85.81 183 VAL A O 1
ATOM 1463 N N . SER A 1 184 ? -17.449 6.438 2.990 1.00 83.00 184 SER A N 1
ATOM 1464 C CA . SER A 1 184 ? -18.739 5.927 2.538 1.00 83.00 184 SER A CA 1
ATOM 1465 C C . SER A 1 184 ? -18.523 4.934 1.395 1.00 83.00 184 SER A C 1
ATOM 1467 O O . SER A 1 184 ? -17.483 4.937 0.732 1.00 83.00 184 SER A O 1
ATOM 1469 N N . GLY A 1 185 ? -19.523 4.102 1.095 1.00 82.06 185 GLY A N 1
ATOM 1470 C CA . GLY A 1 185 ? -19.443 3.194 -0.055 1.00 82.06 185 GLY A CA 1
ATOM 1471 C C . GLY A 1 185 ? -19.236 3.916 -1.397 1.00 82.06 185 GLY A C 1
ATOM 1472 O O . GLY A 1 185 ? -18.618 3.356 -2.301 1.00 82.06 185 GLY A O 1
ATOM 1473 N N . ARG A 1 186 ? -19.713 5.165 -1.530 1.00 81.44 186 ARG A N 1
ATOM 1474 C CA . ARG A 1 186 ? -19.488 5.997 -2.723 1.00 81.44 186 ARG A CA 1
ATOM 1475 C C . ARG A 1 186 ? -18.032 6.447 -2.809 1.00 81.44 186 ARG A C 1
ATOM 1477 O O . ARG A 1 186 ? -17.422 6.288 -3.862 1.00 81.44 186 ARG A O 1
ATOM 1484 N N . ASP A 1 187 ? -17.493 6.970 -1.714 1.00 82.19 187 ASP A N 1
ATOM 1485 C CA . ASP A 1 187 ? -16.127 7.504 -1.685 1.00 82.19 187 ASP A CA 1
ATOM 1486 C C . ASP A 1 187 ? -15.111 6.375 -1.854 1.00 82.19 187 ASP A C 1
ATOM 1488 O O . ASP A 1 187 ? -14.118 6.537 -2.551 1.00 82.19 187 ASP A O 1
ATOM 1492 N N . LEU A 1 188 ? -15.396 5.184 -1.314 1.00 84.50 188 LEU A N 1
ATOM 1493 C CA . LEU A 1 188 ? -14.563 4.000 -1.520 1.00 84.50 188 LEU A CA 1
ATOM 1494 C C . LEU A 1 188 ? -14.411 3.651 -3.012 1.00 84.50 188 LEU A C 1
ATOM 1496 O O . LEU A 1 188 ? -13.309 3.336 -3.457 1.00 84.50 188 LEU A O 1
ATOM 1500 N N . ALA A 1 189 ? -15.495 3.742 -3.792 1.00 82.94 189 ALA A N 1
ATOM 1501 C CA . ALA A 1 189 ? -15.455 3.522 -5.238 1.00 82.94 189 ALA A CA 1
ATOM 1502 C C . ALA A 1 189 ? -14.695 4.640 -5.977 1.00 82.94 189 ALA A C 1
ATOM 1504 O O . ALA A 1 189 ? -13.956 4.354 -6.917 1.00 82.94 189 ALA A O 1
ATOM 1505 N N . GLY A 1 190 ? -14.838 5.894 -5.533 1.00 81.81 190 GLY A N 1
ATOM 1506 C CA . GLY A 1 190 ? -14.072 7.031 -6.056 1.00 81.81 190 GLY A CA 1
ATOM 1507 C C . GLY A 1 190 ? -12.569 6.874 -5.823 1.00 81.81 190 GLY A C 1
ATOM 1508 O O . GLY A 1 190 ? -11.785 6.977 -6.762 1.00 81.81 190 GLY A O 1
ATOM 1509 N N . ILE A 1 191 ? -12.171 6.506 -4.601 1.00 81.94 191 ILE A N 1
ATOM 1510 C CA . ILE A 1 191 ? -10.776 6.211 -4.245 1.00 81.94 191 ILE A CA 1
ATOM 1511 C C . ILE A 1 191 ? -10.248 5.055 -5.100 1.00 81.94 191 ILE A C 1
ATOM 1513 O O . ILE A 1 191 ? -9.153 5.143 -5.647 1.00 81.94 191 ILE A O 1
ATOM 1517 N N . GLN A 1 192 ? -11.027 3.983 -5.266 1.00 81.00 192 GLN A N 1
ATOM 1518 C CA . GLN A 1 192 ? -10.629 2.860 -6.113 1.00 81.00 192 GLN A CA 1
ATOM 1519 C C . GLN A 1 192 ? -10.375 3.293 -7.564 1.00 81.00 192 GLN A C 1
ATOM 1521 O O . GLN A 1 192 ? -9.382 2.872 -8.155 1.00 81.00 192 GLN A O 1
ATOM 1526 N N . GLN A 1 193 ? -11.246 4.129 -8.134 1.00 81.38 193 GLN A N 1
ATOM 1527 C CA . GLN A 1 193 ? -11.065 4.645 -9.489 1.00 81.38 193 GLN A CA 1
ATOM 1528 C C . GLN A 1 193 ? -9.831 5.548 -9.583 1.00 81.38 193 GLN A C 1
ATOM 1530 O O . GLN A 1 193 ? -9.029 5.394 -10.501 1.00 81.38 193 GLN A O 1
ATOM 1535 N N . 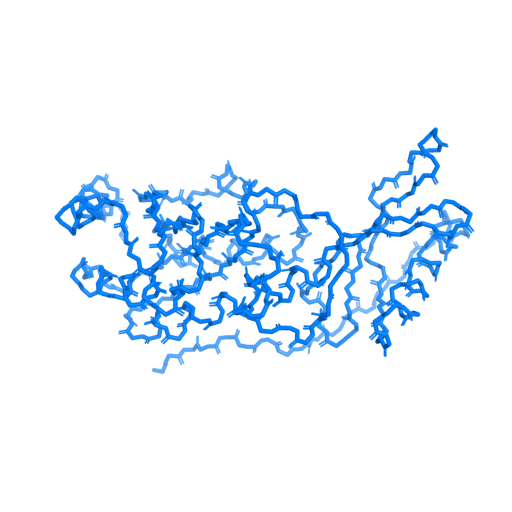TYR A 1 194 ? -9.638 6.439 -8.607 1.00 79.75 194 TYR A N 1
ATOM 1536 C CA . TYR A 1 194 ? -8.488 7.340 -8.566 1.00 79.75 194 TYR A CA 1
ATOM 1537 C C . TYR A 1 194 ? -7.168 6.569 -8.633 1.00 79.75 194 TYR A C 1
ATOM 1539 O O . TYR A 1 194 ? -6.299 6.910 -9.431 1.00 79.75 194 TYR A O 1
ATOM 1547 N N . LEU A 1 195 ? -7.046 5.501 -7.842 1.00 78.00 195 LEU A N 1
ATOM 1548 C CA . LEU A 1 195 ? -5.835 4.682 -7.763 1.00 78.00 195 LEU A CA 1
ATOM 1549 C C . LEU A 1 195 ? -5.563 3.868 -9.031 1.00 78.00 195 LEU A C 1
ATOM 1551 O O . LEU A 1 195 ? -4.414 3.537 -9.297 1.00 78.00 195 LEU A O 1
ATOM 1555 N N . LYS A 1 196 ? -6.595 3.573 -9.829 1.00 76.94 196 LYS A N 1
ATOM 1556 C CA . LYS A 1 196 ? -6.428 2.957 -11.155 1.00 76.94 196 LYS A CA 1
ATOM 1557 C C . LYS A 1 196 ? -5.900 3.948 -12.189 1.00 76.94 196 LYS A C 1
ATOM 1559 O O . LYS A 1 196 ? -5.166 3.568 -13.088 1.00 76.94 196 LYS A O 1
ATOM 1564 N N . GLU A 1 197 ? -6.296 5.212 -12.086 1.00 75.00 197 GLU A N 1
ATOM 1565 C CA . GLU A 1 197 ? -5.955 6.246 -13.073 1.00 75.00 197 GLU A CA 1
ATOM 1566 C C . GLU A 1 197 ? -4.660 7.004 -12.732 1.00 75.00 197 GLU A C 1
ATOM 1568 O O . GLU A 1 197 ? -4.067 7.677 -13.585 1.00 75.00 197 GLU A O 1
ATOM 1573 N N . HIS A 1 198 ? -4.221 6.922 -11.473 1.00 71.31 198 HIS A N 1
ATOM 1574 C CA . HIS A 1 198 ? -3.107 7.694 -10.947 1.00 71.31 198 HIS A CA 1
ATOM 1575 C C . HIS A 1 198 ? -2.099 6.795 -10.237 1.00 71.31 198 HIS A C 1
ATOM 1577 O O . HIS A 1 198 ? -2.358 6.225 -9.188 1.00 71.31 198 HIS A O 1
ATOM 1583 N N . ASP A 1 199 ? -0.883 6.803 -10.768 1.00 67.56 199 ASP A N 1
ATOM 1584 C CA . ASP A 1 199 ? 0.326 6.256 -10.144 1.00 67.56 199 ASP A CA 1
ATOM 1585 C C . ASP A 1 199 ? 0.779 7.004 -8.884 1.00 67.56 199 ASP A C 1
ATOM 1587 O O . ASP A 1 199 ? 1.679 6.571 -8.167 1.00 67.56 199 ASP A O 1
ATOM 1591 N N . LYS A 1 200 ? 0.203 8.183 -8.640 1.00 55.88 200 LYS A N 1
ATOM 1592 C CA . LYS A 1 200 ? 0.655 9.045 -7.561 1.00 55.88 200 LYS A CA 1
ATOM 1593 C C . LYS A 1 200 ? 0.442 8.394 -6.202 1.00 55.88 200 LYS A C 1
ATOM 1595 O O . LYS A 1 200 ? -0.595 7.801 -5.919 1.00 55.88 200 LYS A O 1
ATOM 1600 N N . GLU A 1 201 ? 1.446 8.616 -5.360 1.00 54.38 201 GLU A N 1
ATOM 1601 C CA . GLU A 1 201 ? 1.454 8.353 -3.933 1.00 54.38 201 GLU A CA 1
ATOM 1602 C C . GLU A 1 201 ? 0.090 8.662 -3.312 1.00 54.38 201 GLU A C 1
ATOM 1604 O O . GLU A 1 201 ? -0.473 9.747 -3.475 1.00 54.38 201 GLU A O 1
ATOM 1609 N N . TYR A 1 202 ? -0.402 7.703 -2.537 1.00 53.50 202 TYR A N 1
ATOM 1610 C CA . TYR A 1 202 ? -1.660 7.720 -1.792 1.00 53.50 202 TYR A CA 1
ATOM 1611 C C . TYR A 1 202 ? -1.875 8.986 -0.933 1.00 53.50 202 TYR A C 1
ATOM 1613 O O . TYR A 1 202 ? -2.964 9.208 -0.419 1.00 53.50 202 TYR A O 1
ATOM 1621 N N . ALA A 1 203 ? -0.862 9.841 -0.780 1.00 47.56 203 ALA A N 1
ATOM 1622 C CA . ALA A 1 203 ? -0.967 11.140 -0.138 1.00 47.56 203 ALA A CA 1
ATOM 1623 C C . ALA A 1 203 ? -1.910 12.121 -0.866 1.00 47.56 203 ALA A C 1
ATOM 1625 O O . ALA A 1 203 ? -2.538 12.924 -0.183 1.00 47.56 203 ALA A O 1
ATOM 1626 N N . ASP A 1 204 ? -2.057 12.053 -2.198 1.00 54.25 204 ASP A N 1
ATOM 1627 C CA . ASP A 1 204 ? -2.809 13.068 -2.963 1.00 54.25 204 ASP A CA 1
ATOM 1628 C C . ASP A 1 204 ? -4.339 12.848 -2.962 1.00 54.25 204 ASP A C 1
ATOM 1630 O O . ASP A 1 204 ? -5.087 13.825 -3.043 1.00 54.25 204 ASP A O 1
ATOM 1634 N N . TYR A 1 205 ? -4.855 11.616 -2.825 1.00 59.59 205 TYR A N 1
ATOM 1635 C CA . TYR A 1 205 ? -6.318 11.398 -2.814 1.00 59.59 205 TYR A CA 1
ATOM 1636 C C . TYR A 1 205 ? -6.972 11.863 -1.505 1.00 59.59 205 TYR A C 1
ATOM 1638 O O . TYR A 1 205 ? -8.127 12.291 -1.515 1.00 59.59 205 TYR A O 1
ATOM 1646 N N . VAL A 1 206 ? -6.222 11.849 -0.395 1.00 54.19 206 VAL A N 1
ATOM 1647 C CA . VAL A 1 206 ? -6.703 12.297 0.924 1.00 54.19 206 VAL A CA 1
ATOM 1648 C C . VAL A 1 206 ? -7.091 13.782 0.916 1.00 54.19 206 VAL A C 1
ATOM 1650 O O . VAL A 1 206 ? -7.916 14.214 1.716 1.00 54.19 206 VAL A O 1
ATOM 1653 N N . TRP A 1 207 ? -6.541 14.558 -0.022 1.00 50.66 207 TRP A N 1
ATOM 1654 C CA . TRP A 1 207 ? -6.861 15.975 -0.205 1.00 50.66 207 TRP A CA 1
ATOM 1655 C C . TRP A 1 207 ? -8.033 16.236 -1.158 1.00 50.66 207 TRP A C 1
ATOM 1657 O O . TRP A 1 207 ? -8.560 17.347 -1.158 1.00 50.66 207 TRP A O 1
ATOM 1667 N N . ASN A 1 208 ? -8.426 15.249 -1.969 1.00 49.56 208 ASN A N 1
ATOM 1668 C CA . ASN A 1 208 ? -9.367 15.438 -3.079 1.00 49.56 208 ASN A CA 1
ATOM 1669 C C . ASN A 1 208 ? -10.724 14.750 -2.869 1.00 49.56 208 ASN A C 1
ATOM 1671 O O . ASN A 1 208 ? -11.718 15.214 -3.420 1.00 49.56 208 ASN A O 1
ATOM 1675 N N . GLU A 1 209 ? -10.787 13.700 -2.051 1.00 54.84 209 GLU A N 1
ATOM 1676 C CA . GLU A 1 209 ? -12.026 12.988 -1.722 1.00 54.84 209 GLU A CA 1
ATOM 1677 C C . GLU A 1 209 ? -12.421 13.240 -0.257 1.00 54.84 209 GLU A C 1
ATOM 1679 O O . GLU A 1 209 ? -11.534 13.394 0.591 1.00 54.84 209 GLU A O 1
ATOM 1684 N N . PRO A 1 210 ? -13.723 13.251 0.096 1.00 57.03 210 PRO A N 1
ATOM 1685 C CA . PRO A 1 210 ? -14.196 13.388 1.474 1.00 57.03 210 PRO A CA 1
ATOM 1686 C C . PRO A 1 210 ? -13.942 12.095 2.272 1.00 57.03 210 PRO A C 1
ATOM 1688 O O . PRO A 1 210 ? -14.852 11.457 2.792 1.00 57.03 210 PRO A O 1
ATOM 1691 N N . CYS A 1 211 ? -12.683 11.679 2.367 1.00 62.88 211 CYS A N 1
ATOM 1692 C CA . CYS A 1 211 ? -12.256 10.617 3.254 1.00 62.88 211 CYS A CA 1
ATOM 1693 C C . CYS A 1 211 ? -11.947 11.220 4.621 1.00 62.88 211 CYS A C 1
ATOM 1695 O O . CYS A 1 211 ? -11.236 12.219 4.751 1.00 62.88 211 CYS A O 1
ATOM 1697 N N . TYR A 1 212 ? -12.482 10.608 5.668 1.00 74.75 212 TYR A N 1
ATOM 1698 C CA . TYR A 1 212 ? -12.222 11.100 7.000 1.00 74.75 212 TYR A CA 1
ATOM 1699 C C . TYR A 1 212 ? -11.132 10.270 7.660 1.00 74.75 212 TYR A C 1
ATOM 1701 O O . TYR A 1 212 ? -11.342 9.112 8.034 1.00 74.75 212 TYR A O 1
ATOM 1709 N N . LEU A 1 213 ? -9.956 10.879 7.800 1.00 80.31 213 LEU A N 1
ATOM 1710 C CA . LEU A 1 213 ? -8.865 10.299 8.569 1.00 80.31 213 LEU A CA 1
ATOM 1711 C C . LEU A 1 213 ? -9.307 10.153 10.030 1.00 80.31 213 LEU A C 1
ATOM 1713 O O . LEU A 1 213 ? -9.551 11.142 10.723 1.00 80.31 213 LEU A O 1
ATOM 1717 N N . VAL A 1 214 ? -9.392 8.908 10.491 1.00 84.75 214 VAL A N 1
ATOM 1718 C CA . VAL A 1 214 ? -9.636 8.580 11.897 1.00 84.75 214 VAL A CA 1
ATOM 1719 C C . VAL A 1 214 ? -8.360 8.795 12.695 1.00 84.75 214 VAL A C 1
ATOM 1721 O O . VAL A 1 214 ? -8.388 9.421 13.751 1.00 84.75 214 VAL A O 1
ATOM 1724 N N . GLY A 1 215 ? -7.237 8.292 12.185 1.00 86.94 215 GLY A N 1
ATOM 1725 C CA . GLY A 1 215 ? -5.945 8.432 12.835 1.00 86.94 215 GLY A CA 1
ATOM 1726 C C . GLY A 1 215 ? -4.821 7.717 12.098 1.00 86.94 215 GLY A C 1
ATOM 1727 O O . GLY A 1 215 ? -5.058 6.871 11.233 1.00 86.94 215 GLY A O 1
ATOM 1728 N N . ASN A 1 216 ? -3.600 8.074 12.491 1.00 91.62 216 ASN A N 1
ATOM 1729 C CA . ASN A 1 216 ? -2.377 7.365 12.145 1.00 91.62 216 ASN A CA 1
ATOM 1730 C C . ASN A 1 216 ? -1.928 6.594 13.385 1.00 91.62 216 ASN A C 1
ATOM 1732 O O . ASN A 1 216 ? -1.780 7.189 14.454 1.00 91.62 216 ASN A O 1
ATOM 1736 N N . PHE A 1 217 ? -1.753 5.286 13.246 1.00 94.75 217 PHE A N 1
ATOM 1737 C CA . PHE A 1 217 ? -1.372 4.403 14.341 1.00 94.75 217 PHE A CA 1
ATOM 1738 C C . PHE A 1 217 ? -0.006 3.798 14.045 1.00 94.75 217 PHE A C 1
ATOM 1740 O O . PHE A 1 217 ? 0.102 2.860 13.251 1.00 94.75 217 PHE A O 1
ATOM 1747 N N . ASP A 1 218 ? 1.027 4.355 14.672 1.00 95.88 218 ASP A N 1
ATOM 1748 C CA . ASP A 1 218 ? 2.394 3.867 14.518 1.00 95.88 218 ASP A CA 1
ATOM 1749 C C . ASP A 1 218 ? 2.555 2.502 15.193 1.00 95.88 218 ASP A C 1
ATOM 1751 O O . ASP A 1 218 ? 2.045 2.265 16.295 1.00 95.88 218 ASP A O 1
ATOM 1755 N N . PHE A 1 219 ? 3.294 1.609 14.544 1.00 96.00 219 PHE A N 1
ATOM 1756 C CA . PHE A 1 219 ? 3.664 0.306 15.070 1.00 96.00 219 PHE A CA 1
ATOM 1757 C C . PHE A 1 219 ? 5.090 -0.079 14.665 1.00 96.00 219 PHE A C 1
ATOM 1759 O O . PHE A 1 219 ? 5.621 0.347 13.638 1.00 96.00 219 PHE A O 1
ATOM 1766 N N . ALA A 1 220 ? 5.705 -0.906 15.501 1.00 94.88 220 ALA A N 1
ATOM 1767 C CA . ALA A 1 220 ? 7.011 -1.502 15.262 1.00 94.88 220 ALA A CA 1
ATOM 1768 C C . ALA A 1 220 ? 7.073 -2.862 15.959 1.00 94.88 220 ALA A C 1
ATOM 1770 O O . ALA A 1 220 ? 6.474 -3.040 17.028 1.00 94.88 220 ALA A O 1
ATOM 1771 N N . CYS A 1 221 ? 7.766 -3.828 15.355 1.00 93.50 221 CYS A N 1
ATOM 1772 C CA . CYS A 1 221 ? 7.890 -5.191 15.887 1.00 93.50 221 CYS A CA 1
ATOM 1773 C C . CYS A 1 221 ? 6.524 -5.797 16.270 1.00 93.50 221 CYS A C 1
ATOM 1775 O O . CYS A 1 221 ? 6.350 -6.405 17.332 1.00 93.50 221 CYS A O 1
ATOM 1777 N N . GLY A 1 222 ? 5.521 -5.525 15.435 1.00 94.12 222 GLY A N 1
ATOM 1778 C CA . GLY A 1 222 ? 4.167 -6.045 15.564 1.00 94.12 222 GLY A CA 1
ATOM 1779 C C . GLY A 1 222 ? 3.316 -5.459 16.690 1.00 94.12 222 GLY A C 1
ATOM 1780 O O . GLY A 1 222 ? 2.302 -6.047 17.067 1.00 94.12 222 GLY A O 1
ATOM 1781 N N . LYS A 1 223 ? 3.705 -4.309 17.253 1.00 95.69 223 LYS A N 1
ATOM 1782 C CA . LYS A 1 223 ? 2.974 -3.653 18.346 1.00 95.69 223 LYS A CA 1
ATOM 1783 C C . LYS A 1 223 ? 2.771 -2.174 18.072 1.00 95.69 223 LYS A C 1
ATOM 1785 O O . LYS A 1 223 ? 3.703 -1.488 17.660 1.00 95.69 223 LYS A O 1
ATOM 1790 N N . PHE A 1 224 ? 1.572 -1.679 18.369 1.00 96.88 224 PHE A N 1
ATOM 1791 C CA . PHE A 1 224 ? 1.302 -0.245 18.352 1.00 96.88 224 PHE A CA 1
ATOM 1792 C C . PHE A 1 224 ? 2.096 0.487 19.435 1.00 96.88 224 PHE A C 1
ATOM 1794 O O . PHE A 1 224 ? 2.282 -0.027 20.540 1.00 96.88 224 PHE A O 1
ATOM 1801 N N . THR A 1 225 ? 2.520 1.707 19.120 1.00 94.62 225 THR A N 1
ATOM 1802 C CA . THR A 1 225 ? 3.147 2.625 20.081 1.00 94.62 225 THR A CA 1
ATOM 1803 C C . THR A 1 225 ? 2.116 3.235 21.034 1.00 94.62 225 THR A C 1
ATOM 1805 O O . THR A 1 225 ? 2.418 3.480 22.201 1.00 94.62 225 THR A O 1
ATOM 1808 N N . MET A 1 226 ? 0.891 3.447 20.546 1.00 94.50 226 MET A N 1
ATOM 1809 C CA . MET A 1 226 ? -0.247 3.947 21.317 1.00 94.50 226 MET A CA 1
ATOM 1810 C C . MET A 1 226 ? -0.913 2.840 22.137 1.00 94.50 226 MET A C 1
ATOM 1812 O O . MET A 1 226 ? -0.988 1.684 21.711 1.00 94.50 226 MET A O 1
ATOM 1816 N N . ALA A 1 227 ? -1.477 3.202 23.292 1.00 96.56 227 ALA A N 1
ATOM 1817 C CA . ALA A 1 227 ? -2.232 2.258 24.104 1.00 96.56 227 ALA A CA 1
ATOM 1818 C C . ALA A 1 227 ? -3.565 1.873 23.436 1.00 96.56 227 ALA A C 1
ATOM 1820 O O . ALA A 1 227 ? -4.212 2.680 22.765 1.00 96.56 227 ALA A O 1
ATOM 1821 N N . GLU A 1 228 ? -4.041 0.651 23.702 1.00 96.50 228 GLU A N 1
ATOM 1822 C CA . GLU A 1 228 ? -5.339 0.147 23.224 1.00 96.50 228 GLU A CA 1
ATOM 1823 C C . GLU A 1 228 ? -6.487 1.135 23.477 1.00 96.50 228 GLU A C 1
ATOM 1825 O O . GLU A 1 228 ? -7.296 1.406 22.588 1.00 96.50 228 GLU A O 1
ATOM 1830 N N . SER A 1 229 ? -6.556 1.692 24.689 1.00 96.62 229 SER A N 1
ATOM 1831 C CA . SER A 1 229 ? -7.599 2.643 25.074 1.00 96.62 229 SER A CA 1
ATOM 1832 C C . SER A 1 229 ? -7.561 3.926 24.247 1.00 96.62 229 SER A C 1
ATOM 1834 O O . SER A 1 229 ? -8.614 4.486 23.956 1.00 96.62 229 SER A O 1
ATOM 1836 N N . GLU A 1 230 ? -6.372 4.385 23.854 1.00 96.06 230 GLU A N 1
ATOM 1837 C CA . GLU A 1 230 ? -6.208 5.591 23.041 1.00 96.06 230 GLU A CA 1
ATOM 1838 C C . GLU A 1 230 ? -6.661 5.334 21.607 1.00 96.06 230 GLU A C 1
ATOM 1840 O O . GLU A 1 230 ? -7.456 6.103 21.075 1.00 96.06 230 GLU A O 1
ATOM 1845 N N . ILE A 1 231 ? -6.252 4.209 21.013 1.00 94.62 231 ILE A N 1
ATOM 1846 C CA . ILE A 1 231 ? -6.680 3.815 19.663 1.00 94.62 231 ILE A CA 1
ATOM 1847 C C . ILE A 1 231 ? -8.206 3.679 19.609 1.00 94.62 231 ILE A C 1
ATOM 1849 O O . ILE A 1 231 ? -8.859 4.264 18.743 1.00 94.62 231 ILE A O 1
ATOM 1853 N N . LYS A 1 232 ? -8.799 2.961 20.569 1.00 95.50 232 LYS A N 1
ATOM 1854 C CA . LYS A 1 232 ? -10.257 2.797 20.653 1.00 95.50 232 LYS A CA 1
ATOM 1855 C C . LYS A 1 232 ? -10.981 4.126 20.847 1.00 95.50 232 LYS A C 1
ATOM 1857 O O . LYS A 1 232 ? -12.007 4.344 20.208 1.00 95.50 232 LYS A O 1
ATOM 1862 N N . SER A 1 233 ? -10.453 5.006 21.698 1.00 93.56 233 SER A N 1
ATOM 1863 C CA . SER A 1 233 ? -11.011 6.344 21.921 1.00 93.56 233 SER A CA 1
ATOM 1864 C C . SER A 1 233 ? -10.986 7.183 20.642 1.00 93.56 233 SER A C 1
ATOM 1866 O O . SER A 1 233 ? -11.997 7.785 20.290 1.00 93.56 233 SER A O 1
ATOM 1868 N N . THR A 1 234 ? -9.883 7.154 19.889 1.00 92.31 234 THR A N 1
ATOM 1869 C CA . THR A 1 234 ? -9.756 7.848 18.598 1.00 92.31 234 THR A CA 1
ATOM 1870 C C . THR A 1 234 ? -10.797 7.359 17.588 1.00 92.31 234 THR A C 1
ATOM 1872 O O . THR A 1 234 ? -11.507 8.167 16.989 1.00 92.31 234 THR A O 1
ATOM 1875 N N . ILE A 1 235 ? -10.963 6.038 17.450 1.00 91.88 235 ILE A N 1
ATOM 1876 C CA . ILE A 1 235 ? -11.975 5.445 16.558 1.00 91.88 235 ILE A CA 1
ATOM 1877 C C . ILE A 1 235 ? -13.397 5.822 17.009 1.00 91.88 235 ILE A C 1
ATOM 1879 O O . ILE A 1 235 ? -14.233 6.207 16.189 1.00 91.88 235 ILE A O 1
ATOM 1883 N N . ALA A 1 236 ? -13.689 5.733 18.309 1.00 88.69 236 ALA A N 1
ATOM 1884 C CA . ALA A 1 236 ? -15.009 6.042 18.853 1.00 88.69 236 ALA A CA 1
ATOM 1885 C C . ALA A 1 236 ? -15.363 7.534 18.721 1.00 88.69 236 ALA A C 1
ATOM 1887 O O . ALA A 1 236 ? -16.464 7.868 18.282 1.00 88.69 236 ALA A O 1
ATOM 1888 N N . GLY A 1 237 ? -14.424 8.429 19.036 1.00 84.19 237 GLY A N 1
ATOM 1889 C CA . GLY A 1 237 ? -14.616 9.877 18.940 1.00 84.19 237 GLY A CA 1
ATOM 1890 C C . GLY A 1 237 ? -14.890 10.337 17.509 1.00 84.19 237 GLY A C 1
ATOM 1891 O O . GLY A 1 237 ? -15.668 11.268 17.290 1.00 84.19 237 GLY A O 1
ATOM 1892 N N . PHE A 1 238 ? -14.328 9.638 16.519 1.00 78.69 238 PHE A N 1
ATOM 1893 C CA . PHE A 1 238 ? -14.638 9.886 15.118 1.00 78.69 238 PHE A CA 1
ATOM 1894 C C . PHE A 1 238 ? -16.126 9.637 14.799 1.00 78.69 238 PHE A C 1
ATOM 1896 O O . PHE A 1 238 ? -16.791 10.485 14.194 1.00 78.69 238 PHE A O 1
ATOM 1903 N N . ARG A 1 239 ? -16.679 8.510 15.272 1.00 71.38 239 ARG A N 1
ATOM 1904 C CA . ARG A 1 239 ? -18.097 8.151 15.093 1.00 71.38 239 ARG A CA 1
ATOM 1905 C C . ARG A 1 239 ? -19.032 9.234 15.623 1.00 71.38 239 ARG A C 1
ATOM 1907 O O . ARG A 1 239 ? -19.984 9.613 14.9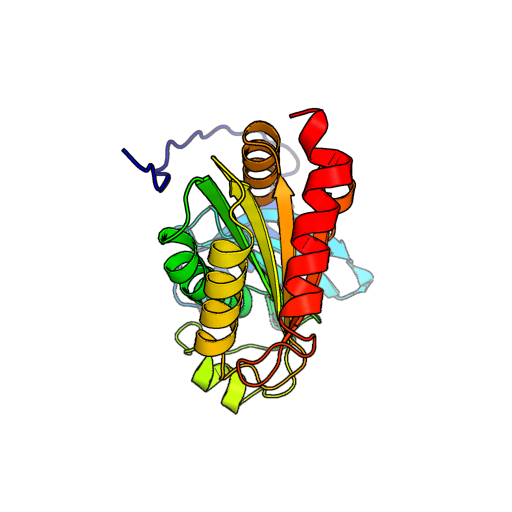48 1.00 71.38 239 ARG A O 1
ATOM 1914 N N . GLU A 1 240 ? -18.766 9.742 16.822 1.00 68.75 240 GLU A N 1
ATOM 1915 C CA . GLU A 1 240 ? -19.637 10.728 17.473 1.00 68.75 240 GLU A CA 1
ATOM 1916 C C . GLU A 1 240 ? -19.696 12.065 16.729 1.00 68.75 240 GLU A C 1
ATOM 1918 O O . GLU A 1 240 ? -20.732 12.740 16.761 1.00 68.75 240 GLU A O 1
ATOM 1923 N N . LYS A 1 241 ? -18.590 12.428 16.068 1.00 67.62 241 LYS A N 1
ATOM 1924 C CA . LYS A 1 241 ? -18.410 13.717 15.403 1.00 67.62 241 LYS A CA 1
ATOM 1925 C C . LYS A 1 241 ? -18.909 13.731 13.957 1.00 67.62 241 LYS A C 1
ATOM 1927 O O . LYS A 1 241 ? -19.392 14.772 13.527 1.00 67.62 241 LYS A O 1
ATOM 1932 N N . TYR A 1 242 ? -18.817 12.612 13.233 1.00 65.56 242 TYR A N 1
ATOM 1933 C CA . TYR A 1 242 ? -19.007 12.612 11.774 1.00 65.56 242 TYR A CA 1
ATOM 1934 C C . TYR A 1 242 ? -19.964 11.545 11.228 1.00 65.56 242 TYR A C 1
ATOM 1936 O O . TYR A 1 242 ? -20.476 11.712 10.129 1.00 65.56 242 TYR A O 1
ATOM 1944 N N . MET A 1 243 ? -20.279 10.488 11.985 1.00 64.31 243 MET A N 1
ATOM 1945 C CA . MET A 1 243 ? -21.188 9.424 11.514 1.00 64.31 243 MET A CA 1
ATOM 1946 C C . MET A 1 243 ? -22.669 9.694 11.834 1.00 64.31 243 MET A C 1
ATOM 1948 O O . MET A 1 243 ? -23.510 8.849 11.567 1.00 64.31 243 MET A O 1
ATOM 1952 N N . LYS A 1 244 ? -23.024 10.843 12.431 1.00 58.34 244 LYS A N 1
ATOM 1953 C CA . LYS A 1 244 ? -24.440 11.221 12.650 1.00 58.34 244 LYS A CA 1
ATOM 1954 C C . LYS A 1 244 ? -25.149 11.675 11.370 1.00 58.34 244 LYS A C 1
ATOM 1956 O O . LYS A 1 244 ? -26.368 11.808 11.377 1.00 58.34 244 LYS A O 1
ATOM 1961 N N . GLU A 1 245 ? -24.383 11.952 10.320 1.00 53.97 245 GLU A N 1
ATOM 1962 C CA . GLU A 1 245 ? -24.867 12.439 9.023 1.00 53.97 245 GLU A CA 1
ATOM 1963 C C . GLU A 1 245 ? -24.850 11.349 7.935 1.00 53.97 245 GLU A C 1
ATOM 1965 O O . GLU A 1 245 ? -25.189 11.630 6.787 1.00 53.97 245 GLU A O 1
ATOM 1970 N N . TRP A 1 246 ? -24.452 10.125 8.298 1.00 53.59 246 TRP A N 1
ATOM 1971 C CA . TRP A 1 246 ? -24.434 8.932 7.448 1.00 53.59 246 TRP A CA 1
ATOM 1972 C C . TRP A 1 246 ? -25.633 8.036 7.756 1.00 53.59 246 TRP A C 1
ATOM 1974 O O . TRP A 1 246 ? -26.143 7.409 6.801 1.00 53.59 246 TRP A O 1
#

Radius of gyration: 19.93 Å; chains: 1; bounding box: 47×31×60 Å

pLDDT: mean 81.27, std 18.37, range [27.0, 97.31]

Secondary structure (DSSP, 8-state):
-----PPPP--------SSHHHHHHHHHHHHHHHHHHHSS-EEEEEEEEEETTTTEEEEEEEETT-TT--EEEEEESSSS-EEESHHHHHHHHHHHHHHHHHHTTSSEEEEEEEEESS---S---TT--HHHHHHH-TT--EEEEEEEEESS--HHHHHHHHHHHHHTTTT--S-EEEEEEE--HHHHHHHHHHHHH--S-TTTGGGTS--EEEEEEEEETTEESS-HHHHHHHHHHHHHHHGGG-